Protein AF-A0AB34JFY0-F1 (afdb_monomer_lite)

Secondary structure (DSSP, 8-state):
-PPP---GGGGSGGGT---S-THHHHHHHHHHHHHHS---BTTB---EEEEEEET--HHHHHHHS---SEE-SSEEEEEE-SHHHHHHHHHHHGGGGSSSEETTEEEE--TT-SSB-EEEEEPS-EEEEEEE-TTS-EEEEEEEEEEEEETTS-EE--B-TTSPBPP--HHHHHHHHHHHHHHHHHHHHTT--B-HHHHHHTT-HHHHHHHHHHHHHHHHHHHSPPPTT-----TT-PPEEEEEEE-STTS-EEEEEETT--GGG-S--SSS-TTSPP-EEEEHHHHTTSHHHHHHHHTT-

Structure (mmCIF, N/CA/C/O backbone):
data_AF-A0AB34JFY0-F1
#
_entry.id   AF-A0AB34JFY0-F1
#
loop_
_atom_site.group_PDB
_atom_site.id
_atom_site.type_symbol
_atom_site.label_atom_id
_atom_site.label_alt_id
_atom_site.label_comp_id
_atom_site.label_asym_id
_atom_site.label_entity_id
_atom_site.label_seq_id
_atom_site.pdbx_PDB_ins_code
_atom_site.Cartn_x
_atom_site.Cartn_y
_atom_site.Cartn_z
_atom_site.occupancy
_atom_site.B_iso_or_equiv
_atom_site.auth_seq_id
_atom_site.auth_comp_id
_atom_site.auth_asym_id
_atom_site.auth_atom_id
_atom_site.pdbx_PDB_model_num
ATOM 1 N N . MET A 1 1 ? -8.340 -37.944 40.439 1.00 39.16 1 MET A N 1
ATOM 2 C CA . MET A 1 1 ? -8.088 -37.291 39.136 1.00 39.16 1 MET A CA 1
ATOM 3 C C . MET A 1 1 ? -8.363 -35.809 39.296 1.00 39.16 1 MET A C 1
ATOM 5 O O . MET A 1 1 ? -9.507 -35.442 39.531 1.00 39.16 1 MET A O 1
ATOM 9 N N . ALA A 1 2 ? -7.321 -34.979 39.280 1.00 33.56 2 ALA A N 1
ATOM 10 C CA . ALA A 1 2 ? -7.484 -33.529 39.332 1.00 33.56 2 ALA A CA 1
ATOM 11 C C . ALA A 1 2 ? -8.135 -33.038 38.023 1.00 33.56 2 ALA A C 1
ATOM 13 O O . ALA A 1 2 ? -7.778 -33.547 36.956 1.00 33.56 2 ALA A O 1
ATOM 14 N N . PRO A 1 3 ? -9.086 -32.091 38.069 1.00 42.34 3 PRO A N 1
ATOM 15 C CA . PRO A 1 3 ? -9.662 -31.530 36.857 1.00 42.34 3 PRO A CA 1
ATOM 16 C C . PRO A 1 3 ? -8.571 -30.787 36.080 1.00 42.34 3 PRO A C 1
ATOM 18 O O . PRO A 1 3 ? -7.829 -29.984 36.645 1.00 42.34 3 PRO A O 1
ATOM 21 N N . ALA A 1 4 ? -8.469 -31.077 34.782 1.00 40.91 4 ALA A N 1
ATOM 22 C CA . ALA A 1 4 ? -7.532 -30.425 33.879 1.00 40.91 4 ALA A CA 1
ATOM 23 C C . ALA A 1 4 ? -7.696 -28.900 33.966 1.00 40.91 4 ALA A C 1
ATOM 25 O O . ALA A 1 4 ? -8.765 -28.358 33.667 1.00 40.91 4 ALA A O 1
ATOM 26 N N . ALA A 1 5 ? -6.635 -28.215 34.392 1.00 39.94 5 ALA A N 1
ATOM 27 C CA . ALA A 1 5 ? -6.567 -26.765 34.408 1.00 39.94 5 ALA A CA 1
ATOM 28 C C . ALA A 1 5 ? -6.784 -26.245 32.979 1.00 39.94 5 ALA A C 1
ATOM 30 O O . ALA A 1 5 ? -5.911 -26.350 32.118 1.00 39.94 5 ALA A O 1
ATOM 31 N N . LYS A 1 6 ? -7.976 -25.702 32.705 1.00 44.69 6 LYS A N 1
ATOM 32 C CA . LYS A 1 6 ? -8.225 -24.932 31.482 1.00 44.69 6 LYS A CA 1
ATOM 33 C C . LYS A 1 6 ? -7.247 -23.748 31.473 1.00 44.69 6 LYS A C 1
ATOM 35 O O . LYS A 1 6 ? -7.109 -23.095 32.509 1.00 44.69 6 LYS A O 1
ATOM 40 N N . PRO A 1 7 ? -6.575 -23.449 30.349 1.00 43.59 7 PRO A N 1
ATOM 41 C CA . PRO A 1 7 ? -5.537 -22.430 30.320 1.00 43.59 7 PRO A CA 1
ATOM 42 C C . PRO A 1 7 ? -6.117 -21.071 30.729 1.00 43.59 7 PRO A C 1
ATOM 44 O O . PRO A 1 7 ? -7.035 -20.545 30.096 1.00 43.59 7 PRO A O 1
ATOM 47 N N . ILE A 1 8 ? -5.533 -20.507 31.788 1.00 45.88 8 ILE A N 1
ATOM 48 C CA . ILE A 1 8 ? -5.826 -19.197 32.399 1.00 45.88 8 ILE A CA 1
ATOM 49 C C . ILE A 1 8 ? -5.820 -18.053 31.361 1.00 45.88 8 ILE A C 1
ATOM 51 O O . ILE A 1 8 ? -6.467 -17.026 31.550 1.00 45.88 8 ILE A O 1
ATOM 55 N N . CYS A 1 9 ? -5.192 -18.264 30.202 1.00 44.69 9 CYS A N 1
ATOM 56 C CA . CYS A 1 9 ? -5.120 -17.309 29.098 1.00 44.69 9 CYS A CA 1
ATOM 57 C C . CYS A 1 9 ? -6.479 -16.872 28.519 1.00 44.69 9 CYS A C 1
ATOM 59 O O . CYS A 1 9 ? -6.552 -15.789 27.947 1.00 44.69 9 CYS A O 1
ATOM 61 N N . ARG A 1 10 ? -7.568 -17.644 28.670 1.00 42.00 10 ARG A N 1
ATOM 62 C CA . ARG A 1 10 ? -8.883 -17.255 28.108 1.00 42.00 10 ARG A CA 1
ATOM 63 C C . ARG A 1 10 ? -9.683 -16.246 28.946 1.00 42.00 10 ARG A C 1
ATOM 65 O O . ARG A 1 10 ? -10.676 -15.737 28.447 1.00 42.00 10 ARG A O 1
ATOM 72 N N . ARG A 1 11 ? -9.283 -15.945 30.190 1.00 38.84 11 ARG A N 1
ATOM 73 C CA . ARG A 1 11 ? -9.974 -14.965 31.067 1.00 38.84 11 ARG A CA 1
ATOM 74 C C . ARG A 1 11 ? -9.241 -13.626 31.223 1.00 38.84 11 ARG A C 1
ATOM 76 O O . ARG A 1 11 ? -9.723 -12.740 31.918 1.00 38.84 11 ARG A O 1
ATOM 83 N N . SER A 1 12 ? -8.086 -13.474 30.582 1.00 47.97 12 SER A N 1
ATOM 84 C CA . SER A 1 12 ? -7.270 -12.258 30.658 1.00 47.97 12 SER A CA 1
ATOM 85 C C . SER A 1 12 ? -7.918 -11.000 30.045 1.00 47.97 12 SER A C 1
ATOM 87 O O . SER A 1 12 ? -7.793 -9.938 30.655 1.00 47.97 12 SER A O 1
ATOM 89 N N . PRO A 1 13 ? -8.651 -11.073 28.908 1.00 49.28 13 PRO A N 1
ATOM 90 C CA . PRO A 1 13 ? -9.210 -9.873 28.273 1.00 49.28 13 PRO A CA 1
ATOM 91 C C . PRO A 1 13 ? -10.276 -9.177 29.129 1.00 49.28 13 PRO A C 1
ATOM 93 O O . PRO A 1 13 ? -10.276 -7.958 29.241 1.00 49.28 13 PRO A O 1
ATOM 96 N N . SER A 1 14 ? -11.115 -9.946 29.836 1.00 46.91 14 SER A N 1
ATOM 97 C CA . SER A 1 14 ? -12.159 -9.413 30.729 1.00 46.91 14 SER A CA 1
ATOM 98 C C . SER A 1 14 ? -11.623 -8.684 31.968 1.00 46.91 14 SER A C 1
ATOM 100 O O . SER A 1 14 ? -12.394 -8.051 32.680 1.00 46.91 14 SER A O 1
ATOM 102 N N . LEU A 1 15 ? -10.320 -8.790 32.245 1.00 53.88 15 LEU A N 1
ATOM 103 C CA . LEU A 1 15 ? -9.635 -8.098 33.340 1.00 53.88 15 LEU A CA 1
ATOM 104 C C . LEU A 1 15 ? -8.719 -6.967 32.833 1.00 53.88 15 LEU A C 1
ATOM 106 O O . LEU A 1 15 ? -7.969 -6.403 33.622 1.00 53.88 15 LEU A O 1
ATOM 110 N N . GLY A 1 16 ? -8.739 -6.654 31.530 1.00 51.78 16 GLY A N 1
ATOM 111 C CA . GLY A 1 16 ? -7.897 -5.612 30.929 1.00 51.78 16 GLY A CA 1
ATOM 112 C C . GLY A 1 16 ? -6.423 -5.996 30.746 1.00 51.78 16 GLY A C 1
ATOM 113 O O . GLY A 1 16 ? -5.623 -5.169 30.319 1.00 51.78 16 GLY A O 1
ATOM 114 N N . PHE A 1 17 ? -6.035 -7.244 31.029 1.00 53.19 17 PHE A N 1
ATOM 115 C CA . PHE A 1 17 ? -4.651 -7.687 30.863 1.00 53.19 17 PHE A CA 1
ATOM 116 C C . PHE A 1 17 ? -4.426 -8.244 29.457 1.00 53.19 17 PHE A C 1
ATOM 118 O O . PHE A 1 17 ? -5.010 -9.259 29.061 1.00 53.19 17 PHE A O 1
ATOM 125 N N . VAL A 1 18 ? -3.516 -7.619 28.711 1.00 56.25 18 VAL A N 1
ATOM 126 C CA . VAL A 1 18 ? -3.023 -8.134 27.431 1.00 56.25 18 VAL A CA 1
ATOM 127 C C . VAL A 1 18 ? -1.727 -8.907 27.692 1.00 56.25 18 VAL A C 1
ATOM 129 O O . VAL A 1 18 ? -0.661 -8.324 27.842 1.00 56.25 18 VAL A O 1
ATOM 132 N N . VAL A 1 19 ? -1.796 -10.243 27.727 1.00 64.31 19 VAL A N 1
ATOM 133 C CA . VAL A 1 19 ? -0.612 -11.122 27.929 1.00 64.31 19 VAL A CA 1
ATOM 134 C C . VAL A 1 19 ? 0.318 -11.130 26.702 1.00 64.31 19 VAL A C 1
ATOM 136 O O . VAL A 1 19 ? 1.424 -11.660 26.724 1.00 64.31 19 VAL A O 1
ATOM 139 N N . THR A 1 20 ? -0.131 -10.537 25.596 1.00 71.25 20 THR A N 1
ATOM 140 C CA . THR A 1 20 ? 0.620 -10.460 24.342 1.00 71.25 20 THR A CA 1
ATOM 141 C C . THR A 1 20 ? 1.323 -9.104 24.231 1.00 71.25 20 THR A C 1
ATOM 143 O O . THR A 1 20 ? 0.682 -8.088 24.485 1.00 71.25 20 THR A O 1
ATOM 146 N N . PRO A 1 21 ? 2.596 -9.033 23.797 1.00 78.69 21 PRO A N 1
ATOM 147 C CA . PRO A 1 21 ? 3.279 -7.753 23.627 1.00 78.69 21 PRO A CA 1
ATOM 148 C C . PRO A 1 21 ? 2.483 -6.803 22.727 1.00 78.69 21 PRO A C 1
ATOM 150 O O . PRO A 1 21 ? 2.154 -7.156 21.595 1.00 78.69 21 PRO A O 1
ATOM 153 N N . ILE A 1 22 ? 2.211 -5.590 23.207 1.00 80.12 22 ILE A N 1
ATOM 154 C CA . ILE A 1 22 ? 1.373 -4.590 22.521 1.00 80.12 22 ILE A CA 1
ATOM 155 C C . ILE A 1 22 ? 1.887 -4.281 21.109 1.00 80.12 22 ILE A C 1
ATOM 157 O O . ILE A 1 22 ? 1.102 -4.223 20.165 1.00 80.12 22 ILE A O 1
ATOM 161 N N . LYS A 1 23 ? 3.214 -4.231 20.928 1.00 84.69 23 LYS A N 1
ATOM 162 C CA . LYS A 1 23 ? 3.876 -4.035 19.624 1.00 84.69 23 LYS A CA 1
ATOM 163 C C . LYS A 1 23 ? 3.526 -5.106 18.579 1.00 84.69 23 LYS A C 1
ATOM 165 O O . LYS A 1 23 ? 3.633 -4.858 17.379 1.00 84.69 23 LYS A O 1
ATOM 170 N N . LYS A 1 24 ? 3.100 -6.303 19.004 1.00 90.44 24 LYS A N 1
ATOM 171 C CA . LYS A 1 24 ? 2.636 -7.360 18.091 1.00 90.44 24 LYS A CA 1
ATOM 172 C C . LYS A 1 24 ? 1.372 -6.924 17.347 1.00 90.44 24 LYS A C 1
ATOM 174 O O . LYS A 1 24 ? 1.215 -7.287 16.184 1.00 90.44 24 LYS A O 1
ATOM 179 N N . TRP A 1 25 ? 0.498 -6.150 17.993 1.00 92.00 25 TRP A N 1
ATOM 180 C CA . TRP A 1 25 ? -0.758 -5.692 17.402 1.00 92.00 25 TRP A CA 1
ATOM 181 C C . TRP A 1 25 ? -0.533 -4.606 16.357 1.00 92.00 25 TRP A C 1
ATOM 183 O O . TRP A 1 25 ? -1.050 -4.759 15.258 1.00 92.00 25 TRP A O 1
ATOM 193 N N . ALA A 1 26 ? 0.329 -3.616 16.616 1.00 92.75 26 ALA A N 1
ATOM 194 C CA . ALA A 1 26 ? 0.763 -2.666 15.584 1.00 92.75 26 ALA A CA 1
ATOM 195 C C . ALA A 1 26 ? 1.295 -3.382 14.333 1.00 92.75 26 ALA A C 1
ATOM 197 O O . ALA A 1 26 ? 0.832 -3.131 13.223 1.00 92.75 26 ALA A O 1
ATOM 198 N N . LYS A 1 27 ? 2.196 -4.359 14.509 1.00 95.06 27 LYS A N 1
ATOM 199 C CA . LYS A 1 27 ? 2.707 -5.173 13.395 1.00 95.06 27 LYS A CA 1
ATOM 200 C C . LYS A 1 27 ? 1.604 -5.961 12.680 1.00 95.06 27 LYS A C 1
ATOM 202 O O . LYS A 1 27 ? 1.639 -6.082 11.457 1.00 95.06 27 LYS A O 1
ATOM 207 N N . ALA A 1 28 ? 0.643 -6.517 13.417 1.00 94.94 28 ALA A N 1
ATOM 208 C CA . ALA A 1 28 ? -0.475 -7.257 12.836 1.00 94.94 28 ALA A CA 1
ATOM 209 C C . ALA A 1 28 ? -1.404 -6.343 12.022 1.00 94.94 28 ALA A C 1
ATOM 211 O O . ALA A 1 28 ? -1.770 -6.713 10.909 1.00 94.94 28 ALA A O 1
ATOM 212 N N . ILE A 1 29 ? -1.726 -5.154 12.539 1.00 95.50 29 ILE A N 1
ATOM 213 C CA . ILE A 1 29 ? -2.537 -4.134 11.858 1.00 95.50 29 ILE A CA 1
ATOM 214 C C . ILE A 1 29 ? -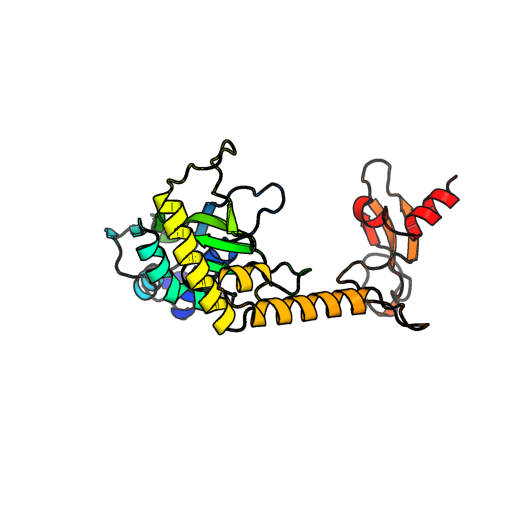1.815 -3.670 10.589 1.00 95.50 29 ILE A C 1
ATOM 216 O O . ILE A 1 29 ? -2.370 -3.770 9.495 1.00 95.50 29 ILE A O 1
ATOM 220 N N . ALA A 1 30 ? -0.546 -3.267 10.711 1.00 96.44 30 ALA A N 1
ATOM 221 C CA . ALA A 1 30 ? 0.284 -2.843 9.585 1.00 96.44 30 ALA A CA 1
ATOM 222 C C . ALA A 1 30 ? 0.356 -3.917 8.494 1.00 96.44 30 ALA A C 1
ATOM 224 O O . ALA A 1 30 ? 0.170 -3.635 7.311 1.00 96.44 30 ALA A O 1
ATOM 225 N N . ARG A 1 31 ? 0.579 -5.178 8.884 1.00 96.50 31 ARG A N 1
ATOM 226 C CA . ARG A 1 31 ? 0.626 -6.302 7.945 1.00 96.50 31 ARG A CA 1
ATOM 227 C C . ARG A 1 31 ? -0.727 -6.569 7.293 1.00 96.50 31 ARG A C 1
ATOM 229 O O . ARG A 1 31 ? -0.743 -6.901 6.110 1.00 96.50 31 ARG A O 1
ATOM 236 N N . ALA A 1 32 ? -1.836 -6.438 8.016 1.00 95.06 32 ALA A N 1
ATOM 237 C CA . ALA A 1 32 ? -3.173 -6.635 7.462 1.00 95.06 32 ALA A CA 1
ATOM 238 C C . ALA A 1 32 ? -3.505 -5.576 6.396 1.00 95.06 32 ALA A C 1
ATOM 240 O O . ALA A 1 32 ? -3.951 -5.933 5.301 1.00 95.06 32 ALA A O 1
ATOM 241 N N . ILE A 1 33 ? -3.209 -4.302 6.679 1.00 96.19 33 ILE A N 1
ATOM 242 C CA . ILE A 1 33 ? -3.354 -3.195 5.721 1.00 96.19 33 ILE A CA 1
ATOM 243 C C . ILE A 1 33 ? -2.454 -3.440 4.509 1.00 96.19 33 ILE A C 1
ATOM 245 O O . ILE A 1 33 ? -2.950 -3.552 3.388 1.00 96.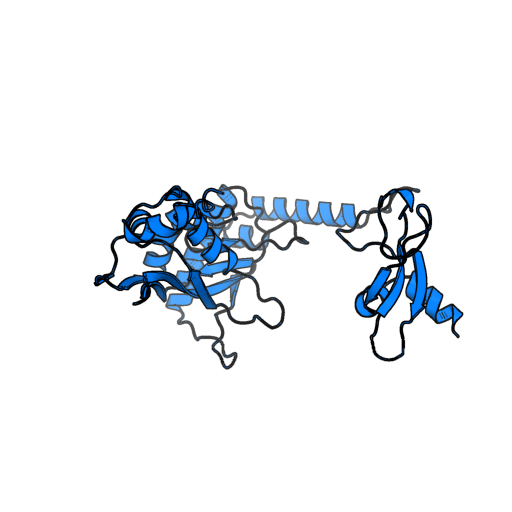19 33 ILE A O 1
ATOM 249 N N . ALA A 1 34 ? -1.149 -3.624 4.734 1.00 95.44 34 ALA A N 1
ATOM 250 C CA . ALA A 1 34 ? -0.179 -3.818 3.662 1.00 95.44 34 ALA A CA 1
ATOM 251 C C . ALA A 1 34 ? -0.552 -5.010 2.771 1.00 95.44 34 ALA A C 1
ATOM 253 O O . ALA A 1 34 ? -0.548 -4.881 1.553 1.00 95.44 34 ALA A O 1
ATOM 254 N N . THR A 1 35 ? -0.951 -6.150 3.344 1.00 92.25 35 THR A N 1
ATOM 255 C CA . THR A 1 35 ? -1.347 -7.348 2.577 1.00 92.25 35 THR A CA 1
ATOM 256 C C . THR A 1 35 ? -2.565 -7.092 1.683 1.00 92.25 35 THR A C 1
ATOM 258 O O . THR A 1 35 ? -2.662 -7.679 0.604 1.00 92.25 35 THR A O 1
ATOM 261 N N . SER A 1 36 ? -3.465 -6.202 2.104 1.00 91.62 36 SER A N 1
ATOM 262 C CA . SER A 1 36 ? -4.687 -5.861 1.367 1.00 91.62 36 SER A CA 1
ATOM 263 C C . SER A 1 36 ? -4.441 -4.897 0.200 1.00 91.62 36 SER A C 1
ATOM 265 O O . SER A 1 36 ? -5.231 -4.882 -0.743 1.00 91.62 36 SER A O 1
ATOM 267 N N . LEU A 1 37 ? -3.321 -4.164 0.212 1.00 91.31 37 LEU A N 1
ATOM 268 C CA . LEU A 1 37 ? -2.810 -3.405 -0.933 1.00 91.31 37 LEU A CA 1
ATOM 269 C C . LEU A 1 37 ? -2.191 -4.369 -1.953 1.00 91.31 37 LEU A C 1
ATOM 271 O O . LEU A 1 37 ? -1.026 -4.754 -1.843 1.00 91.31 37 LEU A O 1
ATOM 275 N N . ARG A 1 38 ? -2.987 -4.819 -2.924 1.00 84.69 38 ARG A N 1
ATOM 276 C CA . ARG A 1 38 ? -2.618 -5.877 -3.878 1.00 84.69 38 ARG A CA 1
ATOM 277 C C . ARG A 1 38 ? -2.901 -5.471 -5.321 1.00 84.69 38 ARG A C 1
ATOM 279 O O . ARG A 1 38 ? -3.680 -4.564 -5.588 1.00 84.69 38 ARG A O 1
ATOM 286 N N . THR A 1 39 ? -2.263 -6.157 -6.264 1.00 74.19 39 THR A N 1
ATOM 287 C CA . THR A 1 39 ? -2.512 -5.974 -7.696 1.00 74.19 39 THR A CA 1
ATOM 288 C C . THR A 1 39 ? -3.874 -6.530 -8.089 1.00 74.19 39 THR A C 1
ATOM 290 O O . THR A 1 39 ? -4.453 -7.368 -7.397 1.00 74.19 39 THR A O 1
ATOM 293 N N . ARG A 1 40 ? -4.360 -6.100 -9.258 1.00 62.69 40 ARG A N 1
ATOM 294 C CA . ARG A 1 40 ? -5.485 -6.737 -9.948 1.00 62.69 40 ARG A CA 1
ATOM 295 C C . ARG A 1 40 ? -5.057 -8.147 -10.384 1.00 62.69 40 ARG A C 1
ATOM 297 O O . ARG A 1 40 ? -4.282 -8.281 -11.327 1.00 62.69 40 ARG A O 1
ATOM 304 N N . GLU A 1 41 ? -5.537 -9.187 -9.705 1.00 51.53 41 GLU A N 1
ATOM 305 C CA . GLU A 1 41 ? -5.372 -10.587 -10.122 1.00 51.53 41 GLU A CA 1
ATOM 306 C C . GLU A 1 41 ? -6.723 -11.319 -10.085 1.00 51.53 41 GLU A C 1
ATOM 308 O O . GLU A 1 41 ? -7.379 -11.405 -9.046 1.00 51.53 41 GLU A O 1
ATOM 313 N N . GLY A 1 42 ? -7.142 -11.860 -11.235 1.00 51.38 42 GLY A N 1
ATOM 314 C CA . GLY A 1 42 ? -8.351 -12.680 -11.360 1.00 51.38 42 GLY A CA 1
ATOM 315 C C . GLY A 1 42 ? -9.665 -11.932 -11.087 1.00 51.38 42 GLY A C 1
ATOM 316 O O . GLY A 1 42 ? -9.872 -10.816 -11.555 1.00 51.38 42 GLY A O 1
ATOM 317 N N . GLU A 1 43 ? -10.573 -12.579 -10.349 1.00 37.75 43 GLU A N 1
ATOM 318 C CA . GLU A 1 43 ? -11.919 -12.075 -10.016 1.00 37.75 43 GLU A CA 1
ATOM 319 C C . GLU A 1 43 ? -11.917 -10.960 -8.948 1.00 37.75 43 GLU A C 1
ATOM 321 O O . GLU A 1 43 ? -12.926 -10.280 -8.754 1.00 37.75 43 GLU A O 1
ATOM 326 N N . PHE A 1 44 ? -10.780 -10.713 -8.284 1.00 45.97 44 PHE A N 1
ATOM 327 C CA . PHE A 1 44 ? -10.626 -9.674 -7.261 1.00 45.97 44 PHE A CA 1
ATOM 328 C C . PHE A 1 44 ? -10.211 -8.344 -7.897 1.00 45.97 44 PHE A C 1
ATOM 330 O O . PHE A 1 44 ? -9.058 -7.920 -7.844 1.00 45.97 44 PHE A O 1
ATOM 337 N N . ILE A 1 45 ? -11.184 -7.693 -8.530 1.00 55.09 45 ILE A N 1
ATOM 338 C CA . ILE A 1 45 ? -11.002 -6.428 -9.260 1.00 55.09 45 ILE A CA 1
ATOM 339 C C . ILE A 1 45 ? -11.100 -5.203 -8.325 1.00 55.09 45 ILE A C 1
ATOM 341 O O . ILE A 1 45 ? -10.704 -4.100 -8.697 1.00 55.09 45 ILE A O 1
ATOM 345 N N . TYR A 1 46 ? -11.623 -5.383 -7.111 1.00 66.25 46 TYR A N 1
ATOM 346 C CA . TYR A 1 46 ? -11.936 -4.279 -6.210 1.00 66.25 46 TYR A CA 1
ATOM 347 C C . TYR A 1 46 ? -10.683 -3.780 -5.484 1.00 66.25 46 TYR A C 1
ATOM 349 O O . TYR A 1 46 ? -10.087 -4.497 -4.678 1.00 66.25 46 TYR A O 1
ATOM 357 N N . GLN A 1 47 ? -10.306 -2.528 -5.751 1.00 81.69 47 GLN A N 1
ATOM 358 C CA . GLN A 1 47 ? -9.254 -1.811 -5.022 1.00 81.69 47 GLN A CA 1
ATOM 359 C C . GLN A 1 47 ? -9.837 -1.172 -3.752 1.00 81.69 47 GLN A C 1
ATOM 361 O O . GLN A 1 47 ? -9.696 0.016 -3.472 1.00 81.69 47 GLN A O 1
ATOM 366 N N . SER A 1 48 ? -10.560 -2.007 -3.013 1.00 87.94 48 SER A N 1
ATOM 367 C CA . SER A 1 48 ? -11.145 -1.729 -1.714 1.00 87.94 48 SER A CA 1
ATOM 368 C C . SER A 1 48 ? -10.753 -2.848 -0.761 1.00 87.94 48 SER A C 1
ATOM 370 O O . SER A 1 48 ? -10.539 -3.999 -1.163 1.00 87.94 48 SER A O 1
ATOM 372 N N . ALA A 1 49 ? -10.632 -2.509 0.512 1.00 88.44 49 ALA A N 1
ATOM 373 C CA . ALA A 1 49 ? -10.359 -3.465 1.565 1.00 88.44 49 ALA A CA 1
ATOM 374 C C . ALA A 1 49 ? -11.361 -3.262 2.696 1.00 88.44 49 ALA A C 1
ATOM 376 O O . ALA A 1 49 ? -11.574 -2.140 3.141 1.00 88.44 49 ALA A O 1
ATOM 377 N N . ALA A 1 50 ? -11.948 -4.367 3.149 1.00 90.62 50 ALA A N 1
ATOM 378 C CA . ALA A 1 50 ? -12.750 -4.449 4.360 1.00 90.62 50 ALA A CA 1
ATOM 379 C C . ALA A 1 50 ? -12.151 -5.566 5.216 1.00 90.62 50 ALA A C 1
ATOM 381 O O . ALA A 1 50 ? -12.387 -6.757 4.992 1.00 90.62 50 ALA A O 1
ATOM 382 N N . ILE A 1 51 ? -11.275 -5.182 6.135 1.00 94.00 51 ILE A N 1
ATOM 383 C CA . ILE A 1 51 ? -10.496 -6.098 6.962 1.00 94.00 51 ILE A CA 1
ATOM 384 C C . ILE A 1 51 ? -11.220 -6.264 8.288 1.00 94.00 51 ILE A C 1
ATOM 386 O O . ILE A 1 51 ? -11.573 -5.283 8.938 1.00 94.00 51 ILE A O 1
ATOM 390 N N . ARG A 1 52 ? -11.381 -7.513 8.725 1.00 95.12 52 ARG A N 1
ATOM 391 C CA . ARG A 1 52 ? -11.902 -7.847 10.048 1.00 95.12 52 ARG A CA 1
ATOM 392 C C . ARG A 1 52 ? -10.833 -8.578 10.850 1.00 95.12 52 ARG A C 1
ATOM 394 O O . ARG A 1 52 ? -10.423 -9.675 10.478 1.00 95.12 52 ARG A O 1
ATOM 401 N N . MET A 1 53 ? -10.399 -7.976 11.948 1.00 94.81 53 MET A N 1
ATOM 402 C CA . MET A 1 53 ? -9.414 -8.531 12.871 1.00 94.81 53 MET A CA 1
ATOM 403 C C . MET A 1 53 ? -10.113 -8.892 14.190 1.00 94.81 53 MET A C 1
ATOM 405 O O . MET A 1 53 ? -10.358 -8.006 15.015 1.00 94.81 53 MET A O 1
ATOM 409 N N . PRO A 1 54 ? -10.489 -10.168 14.390 1.00 92.06 54 PRO A N 1
ATOM 410 C CA . PRO A 1 54 ? -11.103 -10.605 15.636 1.00 92.06 54 PRO A CA 1
ATOM 411 C C . PRO A 1 54 ? -10.079 -10.614 16.776 1.00 92.06 54 PRO A C 1
ATOM 413 O O . PRO A 1 54 ? -8.880 -10.769 16.546 1.00 92.06 54 PRO A O 1
ATOM 416 N N . GLU A 1 55 ? -10.575 -10.485 18.005 1.00 89.25 55 GLU A N 1
ATOM 417 C CA . GLU A 1 55 ? -9.805 -10.622 19.248 1.00 89.25 55 GLU A CA 1
ATOM 418 C C . GLU A 1 55 ? -8.673 -9.596 19.416 1.00 89.25 55 GLU A C 1
ATOM 420 O O . GLU A 1 55 ? -7.731 -9.836 20.169 1.00 89.25 55 GLU A O 1
ATOM 425 N N . VAL A 1 56 ? -8.754 -8.445 18.740 1.00 90.31 56 VAL A N 1
ATOM 426 C CA . VAL A 1 56 ? -7.841 -7.320 18.982 1.00 90.31 56 VAL A CA 1
ATOM 427 C C . VAL A 1 56 ? -8.284 -6.610 20.265 1.00 90.31 56 VAL A C 1
ATOM 429 O O . VAL A 1 56 ? -9.376 -6.044 20.260 1.00 90.31 56 VAL A O 1
ATOM 432 N N . PRO A 1 57 ? -7.479 -6.607 21.345 1.00 89.94 57 PRO A N 1
ATOM 433 C CA . PRO A 1 57 ? -7.875 -5.987 22.604 1.00 89.94 57 PRO A CA 1
ATOM 434 C C . PRO A 1 57 ? -7.959 -4.465 22.481 1.00 89.94 57 PRO A C 1
ATOM 436 O O . PRO A 1 57 ? -7.051 -3.846 21.921 1.00 89.94 57 PRO A O 1
ATOM 439 N N . ARG A 1 58 ? -8.979 -3.851 23.081 1.00 90.12 58 ARG A N 1
ATOM 440 C CA . ARG A 1 58 ? -9.216 -2.400 23.099 1.00 90.12 58 ARG A CA 1
ATOM 441 C C . ARG A 1 58 ? -7.980 -1.623 23.533 1.00 90.12 58 ARG A C 1
ATOM 443 O O . ARG A 1 58 ? -7.590 -0.663 22.878 1.00 90.12 58 ARG A O 1
ATOM 450 N N . GLU A 1 59 ? -7.333 -2.084 24.600 1.00 88.50 59 GLU A N 1
ATOM 451 C CA . GLU A 1 59 ? -6.123 -1.465 25.145 1.00 88.50 59 GLU A CA 1
ATOM 452 C C . GLU A 1 59 ? -4.962 -1.493 24.142 1.00 88.50 59 GLU A C 1
ATOM 454 O O . GLU A 1 59 ? -4.221 -0.526 23.999 1.00 88.50 59 GLU A O 1
ATOM 459 N N . ALA A 1 60 ? -4.833 -2.577 23.371 1.00 89.75 60 ALA A N 1
ATOM 460 C CA . ALA A 1 60 ? -3.826 -2.644 22.323 1.00 89.75 60 ALA A CA 1
ATOM 461 C C . ALA A 1 60 ? -4.125 -1.650 21.195 1.00 89.75 60 ALA A C 1
ATOM 463 O O . ALA A 1 60 ? -3.193 -1.092 20.625 1.00 89.75 60 ALA A O 1
ATOM 464 N N . VAL A 1 61 ? -5.397 -1.410 20.872 1.00 91.75 61 VAL A N 1
ATOM 465 C CA . VAL A 1 61 ? -5.766 -0.405 19.869 1.00 91.75 61 VAL A CA 1
ATOM 466 C C . VAL A 1 61 ? -5.441 1.001 20.373 1.00 91.75 61 VAL A C 1
ATOM 468 O O . VAL A 1 61 ? -4.753 1.736 19.675 1.00 91.75 61 VAL A O 1
ATOM 471 N N . LEU A 1 62 ? -5.839 1.341 21.601 1.00 91.81 62 LEU A N 1
ATOM 472 C CA . LEU A 1 62 ? -5.591 2.658 22.207 1.00 91.81 62 LEU A CA 1
ATOM 473 C C . LEU A 1 62 ? -4.103 3.007 22.340 1.00 91.81 62 LEU A C 1
ATOM 475 O O . LEU A 1 62 ? -3.751 4.179 22.296 1.00 91.81 62 LEU A O 1
ATOM 479 N N . GLN A 1 63 ? -3.233 2.009 22.499 1.00 89.62 63 GLN A N 1
ATOM 480 C CA . GLN A 1 63 ? -1.790 2.235 22.614 1.00 89.62 63 GLN A CA 1
ATOM 481 C C . GLN A 1 63 ? -1.041 2.263 21.276 1.00 89.62 63 GLN A C 1
ATOM 483 O O . GLN A 1 63 ? 0.082 2.758 21.229 1.00 89.62 63 GLN A O 1
ATOM 488 N N . ASN A 1 64 ? -1.604 1.688 20.209 1.00 89.38 64 ASN A N 1
ATOM 489 C CA . ASN A 1 64 ? -0.946 1.632 18.896 1.00 89.38 64 ASN A CA 1
ATOM 490 C C . ASN A 1 64 ? -1.548 2.607 17.874 1.00 89.38 64 ASN A C 1
ATOM 492 O O . ASN A 1 64 ? -0.924 2.844 16.843 1.00 89.38 64 ASN A O 1
ATOM 496 N N . LEU A 1 65 ? -2.755 3.118 18.117 1.00 91.81 65 LEU A N 1
ATOM 497 C CA . LEU A 1 65 ? -3.435 4.087 17.262 1.00 91.81 65 LEU A CA 1
ATOM 498 C C . LEU A 1 65 ? -3.491 5.459 17.951 1.00 91.81 65 LEU A C 1
ATOM 500 O O . LEU A 1 65 ? -3.425 5.525 19.180 1.00 91.81 65 LEU A O 1
ATOM 504 N N . PRO A 1 66 ? -3.639 6.557 17.186 1.00 92.94 66 PRO A N 1
ATOM 505 C CA . PRO A 1 66 ? -3.886 7.875 17.765 1.00 92.94 66 PRO A CA 1
ATOM 506 C C . PRO A 1 66 ? -5.202 7.909 18.556 1.00 92.94 66 PRO A C 1
ATOM 508 O O . PRO A 1 66 ? -5.983 6.955 18.556 1.00 92.94 66 PRO A O 1
ATOM 511 N N . ALA A 1 67 ? -5.479 9.029 19.224 1.00 93.69 67 ALA A N 1
ATOM 512 C CA . ALA A 1 67 ? -6.740 9.203 19.936 1.00 93.69 67 ALA A CA 1
ATOM 513 C C . ALA A 1 67 ? -7.949 9.033 18.982 1.00 93.69 67 ALA A C 1
ATOM 515 O O . ALA A 1 67 ? -7.927 9.573 17.872 1.00 93.69 67 ALA A O 1
ATOM 516 N N . PRO A 1 68 ? -8.990 8.278 19.380 1.00 95.50 68 PRO A N 1
ATOM 517 C CA . PRO A 1 68 ? -10.172 8.064 18.550 1.00 95.50 68 PRO A CA 1
ATOM 518 C C . PRO A 1 68 ? -11.003 9.343 18.399 1.00 95.50 68 PRO A C 1
ATOM 520 O O . PRO A 1 68 ? -11.106 10.135 19.337 1.00 95.50 68 PRO A O 1
ATOM 523 N N . LYS A 1 69 ? -11.655 9.504 17.239 1.00 93.50 69 LYS A N 1
ATOM 524 C CA . LYS A 1 69 ? -12.631 10.581 16.986 1.00 93.50 69 LYS A CA 1
ATOM 525 C C . LYS A 1 69 ? -13.897 10.390 17.831 1.00 93.50 69 LYS A C 1
ATOM 527 O O . LYS A 1 69 ? -14.443 11.363 18.343 1.00 93.50 69 LYS A O 1
ATOM 532 N N . SER A 1 70 ? -14.344 9.143 18.005 1.00 94.00 70 SER A N 1
ATOM 533 C CA . SER A 1 70 ? -15.460 8.781 18.888 1.00 94.00 70 SER A CA 1
ATOM 534 C C . SER A 1 70 ? -15.057 7.665 19.843 1.00 94.00 70 SER A C 1
ATOM 536 O O . SER A 1 70 ? -14.425 6.686 19.443 1.00 94.00 70 SER A O 1
ATOM 538 N N . SER A 1 71 ? -15.433 7.804 21.114 1.00 94.81 71 SER A N 1
ATOM 539 C CA . SER A 1 71 ? -15.126 6.832 22.160 1.00 94.81 71 SER A CA 1
ATOM 540 C C . SER A 1 71 ? -16.342 6.594 23.041 1.00 94.81 71 SER A C 1
ATOM 542 O O . SER A 1 71 ? -16.787 7.467 23.784 1.00 94.81 71 SER A O 1
ATOM 544 N N . THR A 1 72 ? -16.861 5.376 22.977 1.00 91.69 72 THR A N 1
ATOM 545 C CA . THR A 1 72 ? -17.879 4.848 23.883 1.00 91.69 72 THR A CA 1
ATOM 546 C C . THR A 1 72 ? -17.336 3.591 24.573 1.00 91.69 7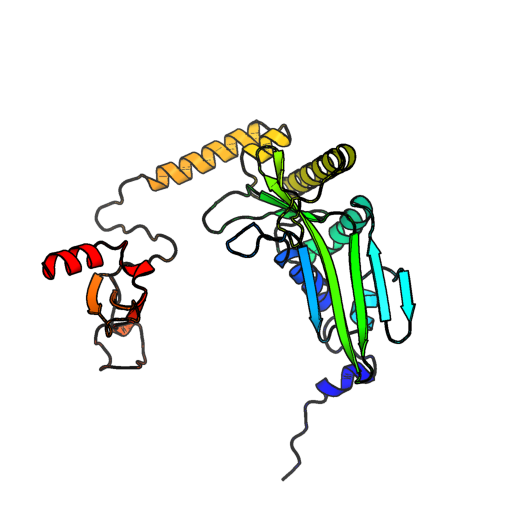2 THR A C 1
ATOM 548 O O . THR A 1 72 ? -16.331 3.022 24.129 1.00 91.69 72 THR A O 1
ATOM 551 N N . PRO A 1 73 ? -17.961 3.104 25.660 1.00 86.62 73 PRO A N 1
ATOM 552 C CA . PRO A 1 73 ? -17.525 1.870 26.319 1.00 86.62 73 PRO A CA 1
ATOM 553 C C . PRO A 1 73 ? -17.526 0.641 25.397 1.00 86.62 73 PRO A C 1
ATOM 555 O O . PRO A 1 73 ? -16.698 -0.250 25.563 1.00 86.62 73 PRO A O 1
ATOM 558 N N . SER A 1 74 ? -18.416 0.608 24.403 1.00 90.12 74 SER A N 1
ATOM 559 C CA . SER A 1 74 ? -18.575 -0.509 23.465 1.00 90.12 74 SER A CA 1
ATOM 560 C C . SER A 1 74 ? -17.918 -0.286 22.105 1.00 90.12 74 SER A C 1
ATOM 562 O O . SER A 1 74 ? -17.752 -1.247 21.364 1.00 90.12 74 SER A O 1
ATOM 564 N N . GLU A 1 75 ? -17.551 0.945 21.752 1.00 94.81 75 GLU A N 1
ATOM 565 C CA . GLU A 1 75 ? -17.069 1.270 20.407 1.00 94.81 75 GLU A CA 1
ATOM 566 C C . GLU A 1 75 ? -16.031 2.395 20.421 1.00 94.81 75 GLU A C 1
ATOM 568 O O . GLU A 1 75 ? -16.196 3.392 21.124 1.00 94.81 75 GLU A O 1
ATOM 573 N N . LEU A 1 76 ? -14.980 2.241 19.619 1.00 97.25 76 LEU A N 1
ATOM 574 C CA . LEU A 1 76 ? -14.015 3.286 19.283 1.00 97.25 76 LEU A CA 1
ATOM 575 C C . LEU A 1 76 ? -13.986 3.467 17.765 1.00 97.25 76 LEU A C 1
ATOM 577 O O . LEU A 1 76 ? -13.965 2.464 17.047 1.00 97.25 76 LEU A O 1
ATOM 581 N N . SER A 1 77 ? -13.923 4.705 17.275 1.00 97.06 77 SER A N 1
ATOM 582 C CA . SER A 1 77 ? -13.797 4.973 15.838 1.00 97.06 77 SER A CA 1
ATOM 583 C C . 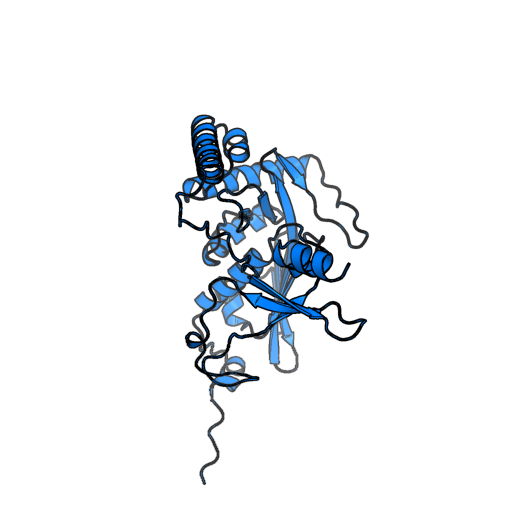SER A 1 77 ? -12.717 5.996 15.496 1.00 97.06 77 SER A C 1
ATOM 585 O O . SER A 1 77 ? -12.466 6.957 16.230 1.00 97.06 77 SER A O 1
ATOM 587 N N . TRP A 1 78 ? -12.098 5.781 14.338 1.00 97.38 78 TRP A N 1
ATOM 588 C CA . TRP A 1 78 ? -11.133 6.666 13.700 1.00 97.38 78 TRP A CA 1
ATOM 589 C C . TRP A 1 78 ? -11.502 6.819 12.232 1.00 97.38 78 TRP A C 1
ATOM 591 O O . TRP A 1 78 ? -11.865 5.841 11.576 1.00 97.38 78 TRP A O 1
ATOM 601 N N . GLU A 1 79 ? -11.378 8.035 11.722 1.00 96.69 79 GLU A N 1
ATOM 602 C CA . GLU A 1 79 ? -11.664 8.356 10.327 1.00 96.69 79 GLU A CA 1
ATOM 603 C C . GLU A 1 79 ? -10.604 9.349 9.861 1.00 96.69 79 GLU A C 1
ATOM 605 O O . GLU A 1 79 ? -10.420 10.389 10.498 1.00 96.69 79 GLU A O 1
ATOM 610 N N . TRP A 1 80 ? -9.909 9.027 8.776 1.00 96.69 80 TRP A N 1
ATOM 611 C CA . TRP A 1 80 ? -8.951 9.910 8.114 1.00 96.69 80 TRP A CA 1
ATOM 612 C C . TRP A 1 80 ? -9.504 10.221 6.731 1.00 96.69 80 TRP A C 1
ATOM 614 O O . TRP A 1 80 ? -9.625 9.330 5.886 1.00 96.69 80 TRP A O 1
ATOM 624 N N . GLU A 1 81 ? -9.900 11.469 6.522 1.00 93.75 81 GLU A N 1
ATOM 625 C CA . GLU A 1 81 ? -10.677 11.870 5.346 1.00 93.75 81 GLU A CA 1
ATOM 626 C C . GLU A 1 81 ? -9.756 12.231 4.185 1.00 93.75 81 GLU A C 1
ATOM 628 O O . GLU A 1 81 ? -10.015 11.845 3.046 1.00 93.75 81 GLU A O 1
ATOM 633 N N . SER A 1 82 ? -8.645 12.912 4.475 1.00 93.50 82 SER A N 1
ATOM 634 C CA . SER A 1 82 ? -7.704 13.361 3.449 1.00 93.50 82 SER A CA 1
ATOM 635 C C . SER A 1 82 ? -6.569 12.366 3.206 1.00 93.50 82 SER A C 1
ATOM 637 O O . SER A 1 82 ? -6.165 11.604 4.087 1.00 93.50 82 SER A O 1
ATOM 639 N N . LEU A 1 83 ? -5.999 12.409 2.000 1.00 93.62 83 LEU A N 1
ATOM 640 C CA . LEU A 1 83 ? -4.817 11.620 1.656 1.00 93.62 83 LEU A CA 1
ATOM 641 C C . LEU A 1 83 ? -3.607 11.992 2.528 1.00 93.62 83 LEU A C 1
ATOM 643 O O . LEU A 1 83 ? -2.850 11.114 2.938 1.00 93.62 83 LEU A O 1
ATOM 647 N N . CYS A 1 84 ? -3.445 13.279 2.844 1.00 93.00 84 CYS A N 1
ATOM 648 C CA . CYS A 1 84 ? -2.383 13.772 3.721 1.00 93.00 84 CYS A CA 1
ATOM 649 C C . CYS A 1 84 ? -2.459 13.145 5.124 1.00 93.00 84 CYS A C 1
ATOM 651 O O . CYS A 1 84 ? -1.467 12.614 5.623 1.00 93.00 84 CYS A O 1
ATOM 653 N N . GLU A 1 85 ? -3.650 13.133 5.727 1.00 94.25 85 GLU A N 1
ATOM 654 C CA . GLU A 1 85 ? -3.903 12.507 7.029 1.00 94.25 85 GLU A CA 1
ATOM 655 C C . GLU A 1 85 ? -3.593 11.007 7.022 1.00 94.25 85 GLU A C 1
ATOM 657 O O . GLU A 1 85 ? -2.915 10.502 7.923 1.00 94.25 85 GLU A O 1
ATOM 662 N N . VAL A 1 86 ? -4.056 10.303 5.984 1.00 95.62 86 VAL A N 1
ATOM 663 C CA . VAL A 1 86 ? -3.791 8.873 5.791 1.00 95.62 86 VAL A CA 1
ATOM 664 C C . VAL A 1 86 ? -2.291 8.616 5.654 1.00 95.62 86 VAL A C 1
ATOM 666 O O . VAL A 1 86 ? -1.758 7.737 6.330 1.00 95.62 86 VAL A O 1
ATOM 669 N N . SER A 1 87 ? -1.594 9.391 4.823 1.00 94.69 87 SER A N 1
ATOM 670 C CA . SER A 1 87 ? -0.151 9.251 4.605 1.00 94.69 87 SER A CA 1
ATOM 671 C C . SER A 1 87 ? 0.649 9.508 5.878 1.00 94.69 87 SER A C 1
ATOM 673 O O . SER A 1 87 ? 1.513 8.704 6.230 1.00 94.69 87 SER A O 1
ATOM 675 N N . HIS A 1 88 ? 0.313 10.561 6.626 1.00 94.19 88 HIS A N 1
ATOM 676 C CA . HIS A 1 88 ? 0.974 10.875 7.888 1.00 94.19 88 HIS A CA 1
ATOM 677 C C . HIS A 1 88 ? 0.837 9.727 8.893 1.00 94.19 88 HIS A C 1
ATOM 679 O O . HIS A 1 88 ? 1.845 9.221 9.387 1.00 94.19 88 HIS A O 1
ATOM 685 N N . PHE A 1 89 ? -0.386 9.245 9.123 1.00 94.69 89 PHE A N 1
ATOM 686 C CA . PHE A 1 89 ? -0.640 8.124 10.027 1.00 94.69 89 PHE A CA 1
ATOM 687 C C . PHE A 1 89 ? 0.074 6.832 9.587 1.00 94.69 89 PHE A C 1
ATOM 689 O O . PHE A 1 89 ? 0.699 6.139 10.395 1.00 94.69 89 PHE A O 1
ATOM 696 N N . LEU A 1 90 ? 0.008 6.493 8.299 1.00 95.62 90 LEU A N 1
ATOM 697 C CA . LEU A 1 90 ? 0.573 5.246 7.783 1.00 95.62 90 LEU A CA 1
ATOM 698 C C . LEU A 1 90 ? 2.097 5.266 7.663 1.00 95.62 90 LEU A C 1
ATOM 700 O O . LEU A 1 90 ? 2.706 4.193 7.707 1.00 95.62 90 LEU A O 1
ATOM 704 N N . SER A 1 91 ? 2.714 6.447 7.579 1.00 94.06 91 SER A N 1
ATOM 705 C CA . SER A 1 91 ? 4.170 6.593 7.496 1.00 94.06 91 SER A CA 1
ATOM 706 C C . SER A 1 91 ? 4.902 5.953 8.680 1.00 94.06 91 SER A C 1
ATOM 708 O O . SER A 1 91 ? 5.983 5.388 8.499 1.00 94.06 91 SER A O 1
ATOM 710 N N . GLU A 1 92 ? 4.286 5.962 9.864 1.00 92.25 92 GLU A N 1
ATOM 711 C CA . GLU A 1 92 ? 4.812 5.325 11.073 1.00 92.25 92 GLU A CA 1
ATOM 712 C C . GLU A 1 92 ? 4.387 3.854 11.184 1.00 92.25 92 GLU A C 1
ATOM 714 O O . GLU A 1 92 ? 5.163 2.997 11.619 1.00 92.25 92 GLU A O 1
ATOM 719 N N . LEU A 1 93 ? 3.159 3.537 10.761 1.00 94.81 93 LEU A N 1
ATOM 720 C CA . LEU A 1 93 ? 2.563 2.217 10.954 1.00 94.81 93 LEU A CA 1
ATOM 721 C C . LEU A 1 93 ? 3.017 1.185 9.911 1.00 94.81 93 LEU A C 1
ATOM 723 O O . LEU A 1 93 ? 3.413 0.074 10.273 1.00 94.81 93 LEU A O 1
ATOM 727 N N . LEU A 1 94 ? 2.957 1.506 8.615 1.00 95.31 94 LEU A N 1
ATOM 728 C CA . LEU A 1 94 ? 3.225 0.549 7.534 1.00 95.31 94 LEU A CA 1
ATOM 729 C C . LEU A 1 94 ? 4.640 -0.043 7.528 1.00 95.31 94 LEU A C 1
ATOM 731 O O . LEU A 1 94 ? 4.742 -1.243 7.241 1.00 95.31 94 LEU A O 1
ATOM 735 N N . PRO A 1 95 ? 5.716 0.683 7.901 1.00 94.06 95 PRO A N 1
ATOM 736 C CA . PRO A 1 95 ? 7.049 0.088 8.010 1.00 94.06 95 PRO A CA 1
ATOM 737 C C . PRO A 1 95 ? 7.106 -1.131 8.943 1.00 94.06 95 PRO A C 1
ATOM 739 O O . PRO A 1 95 ? 7.915 -2.038 8.740 1.00 94.06 95 PRO A O 1
ATOM 742 N N . LEU A 1 96 ? 6.203 -1.223 9.926 1.00 94.56 96 LEU A N 1
ATOM 743 C CA . LEU A 1 96 ? 6.123 -2.365 10.841 1.00 94.56 96 LEU A CA 1
ATOM 744 C C . LEU A 1 96 ? 5.636 -3.654 10.156 1.00 94.56 96 LEU A C 1
ATOM 746 O O . LEU A 1 96 ? 5.834 -4.746 10.698 1.00 94.56 96 LEU A O 1
ATOM 750 N N . SER A 1 97 ? 5.025 -3.556 8.970 1.00 94.81 97 SER A N 1
ATOM 751 C CA . SER A 1 97 ? 4.505 -4.698 8.204 1.00 94.81 97 SER A CA 1
ATOM 752 C C . SER A 1 97 ? 5.597 -5.690 7.779 1.00 94.81 97 SER A C 1
ATOM 754 O O . SER A 1 97 ? 5.313 -6.880 7.612 1.00 94.81 97 SER A O 1
ATOM 756 N N . GLY A 1 98 ? 6.843 -5.218 7.636 1.00 92.69 98 GLY A N 1
ATOM 757 C CA . GLY A 1 98 ? 7.953 -5.976 7.054 1.00 92.69 98 GLY A CA 1
ATOM 758 C C . GLY A 1 98 ? 7.864 -6.128 5.531 1.00 92.69 98 GLY A C 1
ATOM 759 O O . GLY A 1 98 ? 8.523 -7.001 4.972 1.00 92.69 98 GLY A O 1
ATOM 760 N N . MET A 1 99 ? 7.024 -5.329 4.869 1.00 94.06 99 MET A N 1
ATOM 761 C CA . MET A 1 99 ? 6.893 -5.274 3.412 1.00 94.06 99 MET A CA 1
ATOM 762 C C . MET A 1 99 ? 7.531 -3.985 2.877 1.00 94.06 99 MET A C 1
ATOM 764 O O . MET A 1 99 ? 7.786 -3.052 3.635 1.00 94.06 99 MET A O 1
ATOM 768 N N . ALA A 1 100 ? 7.782 -3.922 1.568 1.00 94.81 100 ALA A N 1
ATOM 769 C CA . ALA A 1 100 ? 8.261 -2.705 0.920 1.00 94.81 100 ALA A CA 1
ATOM 770 C C . ALA A 1 100 ? 7.145 -1.645 0.906 1.00 94.81 100 ALA A C 1
ATOM 772 O O . ALA A 1 100 ? 6.252 -1.677 0.057 1.00 94.81 100 ALA A O 1
ATOM 773 N N . THR A 1 101 ? 7.170 -0.745 1.888 1.00 96.69 101 THR A N 1
ATOM 774 C CA . THR A 1 101 ? 6.170 0.314 2.085 1.00 96.69 101 THR A CA 1
ATOM 775 C C . THR A 1 101 ? 6.830 1.655 2.397 1.00 96.69 101 THR A C 1
ATOM 777 O O . THR A 1 101 ? 7.856 1.696 3.085 1.00 96.69 101 THR A O 1
ATOM 780 N N . ALA A 1 102 ? 6.207 2.746 1.966 1.00 95.94 102 ALA A N 1
ATOM 781 C CA . ALA A 1 102 ? 6.550 4.120 2.330 1.00 95.94 102 ALA A CA 1
ATOM 782 C C . ALA A 1 102 ? 5.272 4.969 2.325 1.00 95.94 102 ALA A C 1
ATOM 784 O O . ALA A 1 102 ? 4.416 4.727 1.481 1.00 95.94 102 ALA A O 1
ATOM 785 N N . GLY A 1 103 ? 5.123 5.892 3.281 1.00 94.56 103 GLY A N 1
ATOM 786 C CA . GLY A 1 103 ? 3.920 6.727 3.408 1.00 94.56 103 GLY A CA 1
ATOM 787 C C . GLY A 1 103 ? 2.631 5.905 3.452 1.00 94.56 103 GLY A C 1
ATOM 788 O O . GLY A 1 103 ? 2.470 5.045 4.319 1.00 94.56 103 GLY A O 1
ATOM 789 N N . ALA A 1 104 ? 1.745 6.139 2.483 1.00 95.75 104 ALA A N 1
ATOM 790 C CA . ALA A 1 104 ? 0.491 5.402 2.279 1.00 95.75 104 ALA A CA 1
ATOM 791 C C . ALA A 1 104 ? 0.602 4.294 1.211 1.00 95.75 104 ALA A C 1
ATOM 793 O O . ALA A 1 104 ? -0.405 3.702 0.802 1.00 95.75 104 ALA A O 1
ATOM 794 N N . THR A 1 105 ? 1.815 4.028 0.733 1.00 96.94 105 THR A N 1
ATOM 795 C CA . THR A 1 105 ? 2.090 3.213 -0.445 1.00 96.94 105 THR A CA 1
ATOM 796 C C . THR A 1 105 ? 2.759 1.893 -0.090 1.00 96.94 105 THR A C 1
ATOM 798 O O . THR A 1 105 ? 3.702 1.812 0.702 1.00 96.94 105 THR A O 1
ATOM 801 N N . ARG A 1 106 ? 2.313 0.828 -0.756 1.00 96.38 106 ARG A N 1
ATOM 802 C CA . ARG A 1 106 ? 3.005 -0.455 -0.828 1.00 96.38 106 ARG A CA 1
ATOM 803 C C . ARG A 1 106 ? 3.534 -0.683 -2.237 1.00 96.38 106 ARG A C 1
ATOM 805 O O . ARG A 1 106 ? 2.790 -0.633 -3.215 1.00 96.38 106 ARG A O 1
ATOM 812 N N . ALA A 1 107 ? 4.805 -1.051 -2.318 1.00 95.25 107 ALA A N 1
ATOM 813 C CA . ALA A 1 107 ? 5.406 -1.543 -3.540 1.00 95.25 107 ALA A CA 1
ATOM 814 C C . ALA A 1 107 ? 4.946 -2.975 -3.829 1.00 95.25 107 ALA A C 1
ATOM 816 O O . ALA A 1 107 ? 5.028 -3.858 -2.963 1.00 95.25 107 ALA A O 1
ATOM 817 N N . ILE A 1 108 ? 4.475 -3.226 -5.050 1.00 90.06 108 ILE A N 1
ATOM 818 C CA . ILE A 1 108 ? 4.058 -4.561 -5.466 1.00 90.06 108 ILE A CA 1
ATOM 819 C C . ILE A 1 108 ? 5.090 -5.129 -6.430 1.00 90.06 108 ILE A C 1
ATOM 821 O O . ILE A 1 108 ? 5.160 -4.761 -7.600 1.00 90.06 108 ILE A O 1
ATOM 825 N N . GLN A 1 109 ? 5.870 -6.075 -5.914 1.00 86.38 109 GLN A N 1
ATOM 826 C CA . GLN A 1 109 ? 6.800 -6.874 -6.693 1.00 86.38 109 GLN A CA 1
ATOM 827 C C . GLN A 1 109 ? 6.208 -8.263 -6.927 1.00 86.38 109 GLN A C 1
ATOM 829 O O . GLN A 1 109 ? 5.917 -8.997 -5.976 1.00 86.38 109 GLN A O 1
ATOM 834 N N . ARG A 1 110 ? 6.030 -8.641 -8.195 1.00 78.25 110 ARG A N 1
ATOM 835 C CA . ARG A 1 110 ? 5.610 -10.000 -8.547 1.00 78.25 110 ARG A CA 1
ATOM 836 C C . ARG A 1 110 ? 6.774 -10.977 -8.362 1.00 78.25 110 ARG A C 1
ATOM 838 O O . ARG A 1 110 ? 7.900 -10.631 -8.703 1.00 78.25 110 ARG A O 1
ATOM 845 N N . PRO A 1 111 ? 6.537 -12.231 -7.935 1.00 74.81 111 PRO A N 1
ATOM 846 C CA . PRO A 1 111 ? 7.609 -13.221 -7.774 1.00 74.81 111 PRO A CA 1
ATOM 847 C C . PRO A 1 111 ? 8.415 -13.521 -9.050 1.00 74.81 111 PRO A C 1
ATOM 849 O O . PRO A 1 111 ? 9.530 -14.038 -8.964 1.00 74.81 111 PRO A O 1
ATOM 852 N N . SER A 1 112 ? 7.838 -13.253 -10.225 1.00 72.31 112 SER A N 1
ATOM 853 C CA . SER A 1 112 ? 8.461 -13.421 -11.542 1.00 72.31 112 SER A CA 1
ATOM 854 C C . SER A 1 112 ? 9.307 -12.225 -11.986 1.00 72.31 112 SER A C 1
ATOM 856 O O . SER A 1 112 ? 10.068 -12.350 -12.950 1.00 72.31 112 SER A O 1
ATOM 858 N N . GLU A 1 113 ? 9.169 -11.079 -11.317 1.00 77.31 113 GLU A N 1
ATOM 859 C CA . GLU A 1 113 ? 9.749 -9.803 -11.722 1.00 77.31 113 GLU A CA 1
ATOM 860 C C . GLU A 1 113 ? 10.834 -9.364 -10.721 1.00 77.31 113 GLU A C 1
ATOM 862 O O . GLU A 1 113 ? 10.601 -9.339 -9.510 1.00 77.31 113 GLU A O 1
ATOM 867 N N . PRO A 1 114 ? 12.039 -9.011 -11.199 1.00 84.38 114 PRO A N 1
ATOM 868 C CA . PRO A 1 114 ? 13.116 -8.550 -10.325 1.00 84.38 114 PRO A CA 1
ATOM 869 C C . PRO A 1 114 ? 12.898 -7.108 -9.842 1.00 84.38 114 PRO A C 1
ATOM 871 O O . PRO A 1 114 ? 13.488 -6.717 -8.847 1.00 84.38 114 PRO A O 1
ATOM 874 N N . VAL A 1 115 ? 12.019 -6.346 -10.499 1.00 90.06 115 VAL A N 1
ATOM 875 C CA . VAL A 1 115 ? 11.754 -4.931 -10.211 1.00 90.06 115 VAL A CA 1
ATOM 876 C C . VAL A 1 115 ? 10.289 -4.688 -9.851 1.00 90.06 115 VAL A C 1
ATOM 878 O O . VAL A 1 115 ? 9.406 -5.478 -10.188 1.00 90.06 115 VAL A O 1
ATOM 881 N N . ILE A 1 116 ? 10.028 -3.568 -9.187 1.00 91.69 116 ILE A N 1
ATOM 882 C CA . ILE A 1 116 ? 8.698 -3.053 -8.866 1.00 91.69 116 ILE A CA 1
ATOM 883 C C . ILE A 1 116 ? 8.210 -2.203 -10.035 1.00 91.69 116 ILE A C 1
ATOM 885 O O . ILE A 1 116 ? 8.818 -1.184 -10.350 1.00 91.69 116 ILE A O 1
ATOM 889 N N . ARG A 1 117 ? 7.083 -2.593 -10.638 1.00 89.06 117 ARG A N 1
ATOM 890 C CA . ARG A 1 117 ? 6.409 -1.822 -11.701 1.00 89.06 117 ARG A CA 1
ATOM 891 C C . ARG A 1 117 ? 5.116 -1.161 -11.242 1.00 89.06 117 ARG A C 1
ATOM 893 O O . ARG A 1 117 ? 4.660 -0.215 -11.875 1.00 89.06 117 ARG A O 1
ATOM 900 N N . VAL A 1 118 ? 4.527 -1.642 -10.146 1.00 91.50 118 VAL A N 1
ATOM 901 C CA . VAL A 1 118 ? 3.229 -1.177 -9.649 1.00 91.50 118 VAL A CA 1
ATOM 902 C C . VAL A 1 118 ? 3.346 -0.758 -8.193 1.00 91.50 118 VAL A C 1
ATOM 904 O O . VAL A 1 118 ? 3.850 -1.512 -7.356 1.00 91.50 118 VAL A O 1
ATOM 907 N N . LEU A 1 119 ? 2.826 0.427 -7.896 1.00 94.69 119 LEU A N 1
ATOM 908 C CA . LEU A 1 119 ? 2.658 0.939 -6.542 1.00 94.69 119 LEU A CA 1
ATOM 909 C C . LEU A 1 119 ? 1.168 0.973 -6.199 1.00 94.69 119 LEU A C 1
ATOM 911 O O . LEU A 1 119 ? 0.346 1.366 -7.027 1.00 94.69 119 LEU A O 1
ATOM 915 N N . ALA A 1 120 ? 0.820 0.516 -4.998 1.00 94.94 120 ALA A N 1
ATOM 916 C CA . ALA A 1 120 ? -0.535 0.567 -4.467 1.00 94.94 120 ALA A CA 1
ATOM 917 C C . ALA A 1 120 ? -0.603 1.578 -3.330 1.00 94.94 120 ALA A C 1
ATOM 919 O O . ALA A 1 120 ? 0.032 1.370 -2.298 1.00 94.94 120 ALA A O 1
ATOM 920 N N . THR A 1 121 ? -1.388 2.633 -3.512 1.00 95.88 121 THR A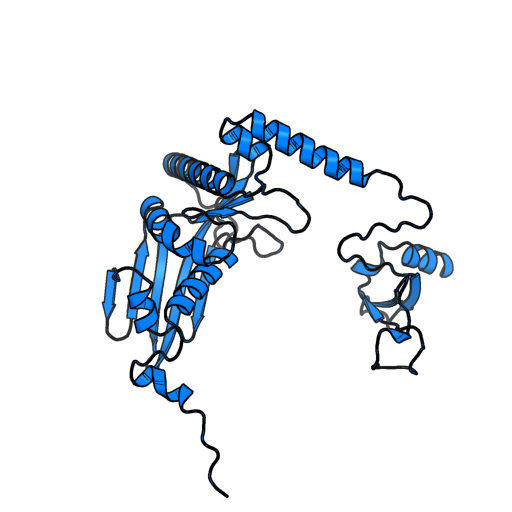 N 1
ATOM 921 C CA . THR A 1 121 ? -1.417 3.786 -2.605 1.00 95.88 121 THR A CA 1
ATOM 922 C C . THR A 1 121 ? -2.821 3.985 -2.078 1.00 95.88 121 THR A C 1
ATOM 924 O O . THR A 1 121 ? -3.776 4.046 -2.856 1.00 95.88 121 THR A O 1
ATOM 927 N N . MET A 1 122 ? -2.961 4.037 -0.754 1.00 95.50 122 MET A N 1
ATOM 928 C CA . MET A 1 122 ? -4.256 4.296 -0.128 1.00 95.50 122 MET A CA 1
ATOM 929 C C . MET A 1 122 ? -4.757 5.688 -0.485 1.00 95.50 122 MET A C 1
ATOM 931 O O . MET A 1 122 ? -3.981 6.634 -0.561 1.00 95.50 122 MET A O 1
ATOM 935 N N . MET A 1 123 ? -6.061 5.791 -0.712 1.00 94.12 123 MET A N 1
ATOM 936 C CA . MET A 1 123 ? -6.741 7.072 -0.862 1.00 94.12 123 MET A CA 1
ATOM 937 C C . MET A 1 123 ? -7.112 7.636 0.516 1.00 94.12 123 MET A C 1
ATOM 939 O O . MET A 1 123 ? -6.978 6.949 1.533 1.00 94.12 123 MET A O 1
ATOM 943 N N . GLY A 1 124 ? -7.626 8.868 0.540 1.00 90.12 124 GLY A N 1
ATOM 944 C CA . GLY A 1 124 ? -8.399 9.361 1.681 1.00 90.12 124 GLY A CA 1
ATOM 945 C C . GLY A 1 124 ? -9.628 8.485 1.974 1.00 90.12 124 GLY A C 1
ATOM 946 O O . GLY A 1 124 ? -10.018 7.641 1.159 1.00 90.12 124 GLY A O 1
ATOM 947 N N . GLY A 1 125 ? -10.236 8.670 3.146 1.00 90.81 125 GLY A N 1
ATOM 948 C CA . GLY A 1 125 ? -11.389 7.880 3.591 1.00 90.81 125 GLY A CA 1
ATOM 949 C C . GLY A 1 125 ? -11.005 6.529 4.202 1.00 90.81 125 GLY A C 1
ATOM 950 O O . GLY A 1 125 ? -11.648 5.514 3.934 1.00 90.81 125 GLY A O 1
ATOM 951 N N . LEU A 1 126 ? -9.933 6.495 5.000 1.00 96.12 126 LEU A N 1
ATOM 952 C CA . LEU A 1 126 ? -9.614 5.343 5.843 1.00 96.12 126 LEU A CA 1
ATOM 953 C C . LEU A 1 126 ? -10.496 5.385 7.090 1.00 96.12 126 LEU A C 1
ATOM 955 O O . LEU A 1 126 ? -10.472 6.357 7.841 1.00 96.12 126 LEU A O 1
ATOM 959 N N . GLU A 1 127 ? -11.210 4.299 7.350 1.00 97.12 127 GLU A N 1
ATOM 960 C CA . GLU A 1 127 ? -12.027 4.140 8.547 1.00 97.12 127 GLU A CA 1
ATOM 961 C C . GLU A 1 127 ? -11.536 2.954 9.371 1.00 97.12 127 GLU A C 1
ATOM 963 O O . GLU A 1 127 ? -11.328 1.851 8.855 1.00 97.12 127 GLU A O 1
ATOM 968 N N . MET A 1 128 ? -11.406 3.153 10.678 1.00 97.69 128 MET A N 1
ATOM 969 C CA . MET A 1 128 ? -11.200 2.072 11.634 1.00 97.69 128 MET A CA 1
ATOM 970 C C . MET A 1 128 ? -12.277 2.118 12.706 1.00 97.69 128 MET A C 1
ATOM 972 O O . MET A 1 128 ? -12.595 3.180 13.237 1.00 97.69 128 MET A O 1
ATOM 976 N N . LYS A 1 129 ? -12.822 0.953 13.056 1.00 97.25 129 LYS A N 1
ATOM 977 C CA . LYS A 1 129 ? -13.780 0.812 14.158 1.00 97.25 129 LYS A CA 1
ATOM 978 C C . LYS A 1 129 ? -13.409 -0.383 15.009 1.00 97.25 129 LYS A C 1
ATOM 980 O O . LYS A 1 129 ? -13.207 -1.478 14.489 1.00 97.25 129 LYS A O 1
ATOM 985 N N . HIS A 1 130 ? -13.301 -0.184 16.312 1.00 97.12 130 HIS A N 1
ATOM 986 C CA . HIS A 1 130 ? -13.155 -1.262 17.280 1.00 97.12 130 HIS A CA 1
ATOM 987 C C . HIS A 1 130 ? -14.469 -1.415 18.029 1.00 97.12 130 HIS A C 1
ATOM 989 O O . HIS A 1 130 ? -14.974 -0.440 18.576 1.00 97.12 130 HIS A O 1
ATOM 995 N N . VAL A 1 131 ? -15.028 -2.621 18.026 1.00 94.50 131 VAL A N 1
ATOM 996 C CA . VAL A 1 131 ? -16.321 -2.915 18.647 1.00 94.50 131 VAL A CA 1
ATOM 997 C C . VAL A 1 131 ? -16.150 -4.018 19.679 1.00 94.50 131 VAL A C 1
ATOM 999 O O . VAL A 1 131 ? -15.591 -5.078 19.387 1.00 94.50 131 VAL A O 1
ATOM 1002 N N . VAL A 1 132 ? -16.691 -3.774 20.869 1.00 91.88 132 VAL A N 1
ATOM 1003 C CA . VAL A 1 132 ? -16.875 -4.743 21.946 1.00 91.88 132 VAL A CA 1
ATOM 1004 C C . VAL A 1 132 ? -18.343 -5.139 21.952 1.00 91.88 132 VAL A C 1
ATOM 1006 O O . VAL A 1 132 ? -19.233 -4.360 22.290 1.00 91.88 132 VAL A O 1
ATOM 1009 N N . SER A 1 133 ? -18.607 -6.365 21.531 1.00 86.69 133 SER A N 1
ATOM 1010 C CA . SER A 1 133 ? -19.957 -6.923 21.521 1.00 86.69 133 SER A CA 1
ATOM 1011 C C . SER A 1 133 ? -20.440 -7.287 22.929 1.00 86.69 133 SER A C 1
ATOM 1013 O O . SER A 1 133 ? -19.654 -7.454 23.862 1.00 86.69 133 SER A O 1
ATOM 1015 N N . THR A 1 134 ? -21.751 -7.480 23.079 1.00 82.94 134 THR A N 1
ATOM 1016 C CA . THR A 1 134 ? -22.398 -7.809 24.363 1.00 82.94 134 THR A CA 1
ATOM 1017 C C . THR A 1 134 ? -21.904 -9.112 24.994 1.00 82.94 134 THR A C 1
ATOM 1019 O O . THR A 1 134 ? -21.975 -9.265 26.209 1.00 82.94 134 THR A O 1
ATOM 1022 N N . ASN A 1 135 ? -21.374 -10.044 24.195 1.00 83.00 135 ASN A N 1
ATOM 1023 C CA . ASN A 1 135 ? -20.778 -11.289 24.683 1.00 83.00 135 ASN A CA 1
ATOM 1024 C C . ASN A 1 135 ? -19.293 -11.140 25.081 1.00 83.00 135 ASN A C 1
ATOM 1026 O O . ASN A 1 135 ? -18.647 -12.138 25.399 1.00 83.00 135 ASN A O 1
ATOM 1030 N N . GLY A 1 136 ? -18.751 -9.918 25.044 1.00 80.12 136 GLY A N 1
ATOM 1031 C CA . GLY A 1 136 ? -17.356 -9.609 25.352 1.00 80.12 136 GLY A CA 1
ATOM 1032 C C . GLY A 1 136 ? -16.380 -9.887 24.209 1.00 80.12 136 GLY A C 1
ATOM 1033 O O . GLY A 1 136 ? -15.175 -9.785 24.419 1.00 80.12 136 GLY A O 1
ATOM 1034 N N . SER A 1 137 ? -16.854 -10.251 23.010 1.00 85.75 137 SER A N 1
ATOM 1035 C CA . SER A 1 137 ? -15.965 -10.409 21.857 1.00 85.75 137 SER A CA 1
ATOM 1036 C C . SER A 1 137 ? -15.586 -9.052 21.273 1.00 85.75 137 SER A C 1
ATOM 1038 O O . SER A 1 137 ? -16.444 -8.189 21.065 1.00 85.75 137 SER A O 1
ATOM 1040 N N . GLU A 1 138 ? -14.292 -8.886 21.017 1.00 91.81 138 GLU A N 1
ATOM 1041 C CA . GLU A 1 138 ? -13.698 -7.657 20.504 1.00 91.81 138 GLU A CA 1
ATOM 1042 C C . GLU A 1 138 ? -13.273 -7.832 19.048 1.00 91.81 138 GLU A C 1
ATOM 1044 O O . GLU A 1 138 ? -12.795 -8.898 18.647 1.00 91.81 138 GLU A O 1
ATOM 1049 N N . CYS A 1 139 ? -13.450 -6.794 18.239 1.00 94.50 139 CYS A N 1
ATOM 1050 C CA . CYS A 1 139 ? -13.121 -6.841 16.823 1.00 94.50 139 CYS A CA 1
ATOM 1051 C C . CYS A 1 139 ? -12.701 -5.465 16.317 1.00 94.50 139 CYS A C 1
ATOM 1053 O O . CYS A 1 139 ? -13.441 -4.500 16.486 1.00 94.50 139 CYS A O 1
ATOM 1055 N N . LEU A 1 140 ? -11.560 -5.397 15.631 1.00 96.81 140 LEU A N 1
ATOM 1056 C CA . LEU A 1 140 ? -11.147 -4.224 14.865 1.00 96.81 140 LEU A CA 1
ATOM 1057 C C . LEU A 1 140 ? -11.532 -4.425 13.396 1.00 96.81 140 LEU A C 1
ATOM 1059 O O . LEU A 1 140 ? -11.161 -5.424 12.778 1.00 96.81 140 LEU A O 1
ATOM 1063 N N . THR A 1 141 ? -12.274 -3.483 12.832 1.00 97.06 141 THR A N 1
ATOM 1064 C CA . THR A 1 141 ? -12.579 -3.406 11.403 1.00 97.06 141 THR A CA 1
ATOM 1065 C C . THR A 1 141 ? -11.831 -2.243 10.778 1.00 97.06 141 THR A C 1
ATOM 1067 O O . THR A 1 141 ? -11.800 -1.165 11.367 1.00 97.06 141 THR A O 1
ATOM 1070 N N . ILE A 1 142 ? -11.249 -2.457 9.600 1.00 96.81 142 ILE A N 1
ATOM 1071 C CA . ILE A 1 142 ? -10.483 -1.452 8.856 1.00 96.81 142 ILE A CA 1
ATOM 1072 C C . ILE A 1 142 ? -11.020 -1.420 7.428 1.00 96.81 142 ILE A C 1
ATOM 1074 O O . ILE A 1 142 ? -10.991 -2.449 6.749 1.00 96.81 142 ILE A O 1
ATOM 1078 N N . ASN A 1 143 ? -11.482 -0.259 6.978 1.00 95.62 143 ASN A N 1
ATOM 1079 C CA . ASN A 1 143 ? -12.037 -0.064 5.644 1.00 95.62 143 ASN A CA 1
ATOM 1080 C C . ASN A 1 143 ? -11.277 1.037 4.912 1.00 95.62 143 ASN A C 1
ATOM 1082 O O . ASN A 1 143 ? -11.021 2.091 5.488 1.00 95.62 143 ASN A O 1
ATOM 1086 N N . PHE A 1 144 ? -10.911 0.795 3.656 1.00 94.62 144 PHE A N 1
ATOM 1087 C CA . PHE A 1 144 ? -10.282 1.815 2.817 1.00 94.62 144 PHE A CA 1
ATOM 1088 C C . PHE A 1 144 ? -10.378 1.497 1.326 1.00 94.62 144 PHE A C 1
ATOM 1090 O O . PHE A 1 144 ? -10.602 0.352 0.916 1.00 94.62 144 PHE A O 1
ATOM 1097 N N . LEU A 1 145 ? -10.133 2.529 0.522 1.00 92.69 145 LEU A N 1
ATOM 1098 C CA . LEU A 1 145 ? -9.889 2.443 -0.912 1.00 92.69 145 LEU A CA 1
ATOM 1099 C C . LEU A 1 145 ? -8.413 2.694 -1.213 1.00 92.69 145 LEU A C 1
ATOM 1101 O O . LEU A 1 145 ? -7.702 3.359 -0.459 1.00 92.69 145 LEU A O 1
ATOM 1105 N N . TYR A 1 146 ? -7.943 2.153 -2.327 1.00 93.81 146 TYR A N 1
ATOM 1106 C CA . TYR A 1 146 ? -6.601 2.419 -2.821 1.00 93.81 146 TYR A CA 1
ATOM 1107 C C . TYR A 1 146 ? -6.590 2.498 -4.343 1.00 93.81 146 TYR A C 1
ATOM 1109 O O . TYR A 1 146 ? -7.456 1.959 -5.032 1.00 93.81 146 TYR A O 1
ATOM 1117 N N . ILE A 1 147 ? -5.583 3.173 -4.875 1.00 92.38 147 ILE A N 1
ATOM 1118 C CA . ILE A 1 147 ? -5.295 3.236 -6.304 1.00 92.38 147 ILE A CA 1
ATOM 1119 C C . ILE A 1 147 ? -4.096 2.355 -6.630 1.00 92.38 147 ILE A C 1
ATOM 1121 O O . ILE A 1 147 ? -3.291 2.019 -5.759 1.00 92.38 147 ILE A O 1
ATOM 1125 N N . LEU A 1 148 ? -3.969 1.985 -7.902 1.00 91.69 148 LEU A N 1
ATOM 1126 C CA . LEU A 1 148 ? -2.721 1.442 -8.427 1.00 91.69 148 LEU A CA 1
ATOM 1127 C C . LEU A 1 148 ? -2.124 2.460 -9.389 1.00 91.69 148 LEU A C 1
ATOM 1129 O O . LEU A 1 148 ? -2.851 3.019 -10.208 1.00 91.69 148 LEU A O 1
ATOM 1133 N N . MET A 1 149 ? -0.817 2.663 -9.318 1.00 92.19 149 MET A N 1
ATOM 1134 C CA . MET A 1 149 ? -0.077 3.451 -10.295 1.00 92.19 149 MET A CA 1
ATOM 1135 C C . MET A 1 149 ? 0.980 2.573 -10.952 1.00 92.19 149 MET A C 1
ATOM 1137 O O . MET A 1 149 ? 1.675 1.807 -10.277 1.00 92.19 149 MET A O 1
ATOM 1141 N N . GLY A 1 150 ? 1.054 2.646 -12.277 1.00 89.31 150 GLY A N 1
ATOM 1142 C CA . GLY A 1 150 ? 2.079 1.972 -13.063 1.00 89.31 150 GLY A CA 1
ATOM 1143 C C . GLY A 1 150 ? 3.330 2.829 -13.246 1.00 89.31 150 GLY A C 1
ATOM 1144 O O . GLY A 1 150 ? 3.306 4.050 -13.102 1.00 89.31 150 GLY A O 1
ATOM 1145 N N . GLU A 1 151 ? 4.415 2.183 -13.657 1.00 88.44 151 GLU A N 1
ATOM 1146 C CA . GLU A 1 151 ? 5.705 2.822 -13.951 1.00 88.44 151 GLU A CA 1
ATOM 1147 C C . GLU A 1 151 ? 5.690 3.829 -15.113 1.00 88.44 151 GLU A C 1
ATOM 1149 O O . GLU A 1 151 ? 6.672 4.541 -15.298 1.00 88.44 151 GLU A O 1
ATOM 1154 N N . MET A 1 152 ? 4.609 3.889 -15.895 1.00 86.25 152 MET A N 1
ATOM 1155 C CA . MET A 1 152 ? 4.421 4.875 -16.970 1.00 86.25 152 MET A CA 1
ATOM 1156 C C . MET A 1 152 ? 3.602 6.094 -16.512 1.00 86.25 152 MET A C 1
ATOM 1158 O O . MET A 1 152 ? 3.337 6.998 -17.297 1.00 86.25 152 MET A O 1
ATOM 1162 N N . GLY A 1 153 ? 3.178 6.123 -15.245 1.00 82.25 153 GLY A N 1
ATOM 1163 C CA . GLY A 1 153 ? 2.358 7.196 -14.681 1.00 82.25 153 GLY A CA 1
ATOM 1164 C C . GLY A 1 153 ? 0.846 6.989 -14.831 1.00 82.25 153 GLY A C 1
ATOM 1165 O O . GLY A 1 153 ? 0.055 7.859 -14.440 1.00 82.25 153 GLY A O 1
ATOM 1166 N N . ASP A 1 154 ? 0.441 5.840 -15.378 1.00 85.56 154 ASP A N 1
ATOM 1167 C CA . ASP A 1 154 ? -0.958 5.445 -15.507 1.00 85.56 154 ASP A CA 1
ATOM 1168 C C . ASP A 1 154 ? -1.561 5.175 -14.132 1.00 85.56 154 ASP A C 1
ATOM 1170 O O . ASP A 1 154 ? -1.061 4.343 -13.366 1.00 85.56 154 ASP A O 1
ATOM 1174 N N . LEU A 1 155 ? -2.655 5.871 -13.838 1.00 87.50 155 LEU A N 1
ATOM 1175 C CA . LEU A 1 155 ? -3.433 5.682 -12.625 1.00 87.50 155 LEU A CA 1
ATOM 1176 C C . LEU A 1 155 ? -4.631 4.793 -12.909 1.00 87.50 155 LEU A C 1
ATOM 1178 O O . LEU A 1 155 ? -5.407 5.029 -13.832 1.00 87.50 155 LEU A O 1
ATOM 1182 N N . TYR A 1 156 ? -4.807 3.801 -12.054 1.00 86.38 156 TYR A N 1
ATOM 1183 C CA . TYR A 1 156 ? -5.921 2.878 -12.097 1.00 86.38 156 TYR A CA 1
ATOM 1184 C C . TYR A 1 156 ? -6.798 3.141 -10.870 1.00 86.38 156 TYR A C 1
ATOM 1186 O O . TYR A 1 156 ? -6.468 2.653 -9.782 1.00 86.38 156 TYR A O 1
ATOM 1194 N N . PRO A 1 157 ? -7.894 3.906 -11.004 1.00 84.88 157 PRO A N 1
ATOM 1195 C CA . PRO A 1 157 ? -8.791 4.195 -9.892 1.00 84.88 157 PRO A CA 1
ATOM 1196 C C . PRO A 1 157 ? -9.519 2.931 -9.411 1.00 84.88 157 PRO A C 1
ATOM 1198 O O . PRO A 1 157 ? -9.665 1.973 -10.186 1.00 84.88 157 PRO A O 1
ATOM 1201 N N . PRO A 1 158 ? -9.987 2.913 -8.148 1.00 83.25 158 PRO A N 1
ATOM 1202 C CA . PRO A 1 158 ? -10.841 1.850 -7.645 1.00 83.25 158 PRO A CA 1
ATOM 1203 C C . PRO A 1 158 ? -12.133 1.746 -8.450 1.00 83.25 158 PRO A C 1
ATOM 1205 O O . PRO A 1 158 ? -12.620 2.717 -9.029 1.00 83.25 158 PRO A O 1
ATOM 1208 N N . LYS A 1 159 ? -12.696 0.538 -8.475 1.00 76.50 159 LYS A N 1
ATOM 1209 C CA . LYS A 1 159 ? -13.972 0.257 -9.128 1.00 76.50 159 LYS A CA 1
ATOM 1210 C C . LYS A 1 159 ? -15.075 0.060 -8.103 1.00 76.50 159 LYS A C 1
ATOM 1212 O O . LYS A 1 159 ? -14.862 -0.591 -7.080 1.00 76.50 159 LYS A O 1
ATOM 1217 N N . ASP A 1 160 ? -16.248 0.589 -8.411 1.00 73.12 160 ASP A N 1
ATOM 1218 C CA . ASP A 1 160 ? -17.465 0.387 -7.641 1.00 73.12 160 ASP A CA 1
ATOM 1219 C C . ASP A 1 160 ? -17.974 -1.073 -7.764 1.00 73.12 160 ASP A C 1
ATOM 1221 O O . ASP A 1 160 ? -17.450 -1.868 -8.561 1.00 73.12 160 ASP A O 1
ATOM 1225 N N . PRO A 1 161 ? -19.013 -1.468 -7.003 1.00 68.69 161 PRO A N 1
ATOM 1226 C CA . PRO A 1 161 ? -19.606 -2.803 -7.110 1.00 68.69 161 PRO A CA 1
ATOM 1227 C C . PRO A 1 161 ? -20.106 -3.160 -8.521 1.00 68.69 161 PRO A C 1
ATOM 1229 O O . PRO A 1 161 ? -20.117 -4.337 -8.885 1.00 68.69 161 PRO A O 1
ATOM 1232 N N . MET A 1 162 ? -20.469 -2.158 -9.329 1.00 68.38 162 MET A N 1
ATOM 1233 C CA . MET A 1 162 ? -20.907 -2.282 -10.726 1.00 68.38 162 MET A CA 1
ATOM 1234 C C . MET A 1 162 ? -19.738 -2.287 -11.727 1.00 68.38 162 MET A C 1
ATOM 1236 O O . MET A 1 162 ? -19.962 -2.263 -12.938 1.00 68.38 162 MET A O 1
ATOM 1240 N N . ARG A 1 163 ? -18.491 -2.373 -11.237 1.00 65.69 163 ARG A N 1
ATOM 1241 C CA . ARG A 1 163 ? -17.234 -2.382 -12.005 1.00 65.69 163 ARG A CA 1
ATOM 1242 C C . ARG A 1 163 ? -16.946 -1.084 -12.765 1.00 65.69 163 ARG A C 1
ATOM 1244 O O . ARG A 1 163 ? -16.114 -1.096 -13.678 1.00 65.69 163 ARG A O 1
ATOM 1251 N N . ARG A 1 164 ? -17.591 0.019 -12.395 1.00 67.81 164 ARG A N 1
ATOM 1252 C CA . ARG A 1 164 ? -17.314 1.355 -12.928 1.00 67.81 164 ARG A CA 1
ATOM 1253 C C . ARG A 1 164 ? -16.181 1.978 -12.144 1.00 67.81 164 ARG A C 1
ATOM 1255 O O . ARG A 1 164 ? -16.099 1.820 -10.932 1.00 67.81 164 ARG A O 1
ATOM 1262 N N . GLU A 1 165 ? -15.292 2.656 -12.846 1.00 75.75 165 GLU A N 1
ATOM 1263 C CA . GLU A 1 165 ? -14.216 3.398 -12.203 1.00 75.75 165 GLU A CA 1
ATOM 1264 C C . GLU A 1 165 ? -14.803 4.557 -11.403 1.00 75.75 165 GLU A C 1
ATOM 1266 O O . GLU A 1 165 ? -15.675 5.282 -11.886 1.00 75.75 165 GLU A O 1
ATOM 1271 N N . ILE A 1 166 ? -14.346 4.693 -10.162 1.00 80.19 166 ILE A N 1
ATOM 1272 C CA . ILE A 1 166 ? -14.673 5.844 -9.332 1.00 80.19 166 ILE A CA 1
ATOM 1273 C C . ILE A 1 166 ? -14.006 7.052 -9.987 1.00 80.19 166 ILE A C 1
ATOM 1275 O O . ILE A 1 166 ? -12.793 7.059 -10.207 1.00 80.19 166 ILE A O 1
ATOM 1279 N N . GLY A 1 167 ? -14.819 8.044 -10.346 1.00 81.50 167 GLY A N 1
ATOM 1280 C CA . GLY A 1 167 ? -14.328 9.282 -10.935 1.00 81.50 167 GLY A CA 1
ATOM 1281 C C . GLY A 1 167 ? -13.458 10.026 -9.931 1.00 81.50 167 GLY A C 1
ATOM 1282 O O . GLY A 1 167 ? -13.896 10.273 -8.811 1.00 81.50 167 GLY A O 1
ATOM 1283 N N . LEU A 1 168 ? -12.241 10.372 -10.345 1.00 87.00 168 LEU A N 1
ATOM 1284 C CA . LEU A 1 168 ? -11.338 11.231 -9.588 1.00 87.00 168 LEU A CA 1
ATOM 1285 C C . LEU A 1 168 ? -11.313 12.606 -10.247 1.00 87.00 168 LEU A C 1
ATOM 1287 O O . LEU A 1 168 ? -11.228 12.715 -11.474 1.00 87.00 168 LEU A O 1
ATOM 1291 N N . SER A 1 169 ? -11.377 13.657 -9.443 1.00 90.88 169 SER A N 1
ATOM 1292 C CA . SER A 1 169 ? -11.141 15.018 -9.911 1.00 90.88 169 SER A CA 1
ATOM 1293 C C . SER A 1 169 ? -9.680 15.205 -10.334 1.00 90.88 169 SER A C 1
ATOM 1295 O O . SER A 1 169 ? -8.772 14.515 -9.868 1.00 90.88 169 SER A O 1
ATOM 1297 N N . ASN A 1 170 ? -9.421 16.190 -11.198 1.00 92.19 170 ASN A N 1
ATOM 1298 C CA . ASN A 1 170 ? -8.055 16.505 -11.630 1.00 92.19 170 ASN A CA 1
ATOM 1299 C C . ASN A 1 170 ? -7.144 16.905 -10.456 1.00 92.19 170 ASN A C 1
ATOM 1301 O O . ASN A 1 170 ? -5.949 16.618 -10.487 1.00 92.19 170 ASN A O 1
ATOM 1305 N N . SER A 1 171 ? -7.701 17.546 -9.423 1.00 92.25 171 SER A N 1
ATOM 1306 C CA . SER A 1 171 ? -6.976 17.888 -8.196 1.00 92.25 171 SER A CA 1
ATOM 1307 C C . SER A 1 171 ? -6.572 16.647 -7.405 1.00 92.25 171 SER A C 1
ATOM 1309 O O . SER A 1 171 ? -5.410 16.540 -7.027 1.00 92.25 171 SER A O 1
ATOM 1311 N N . GLU A 1 172 ? -7.478 15.682 -7.221 1.00 91.06 172 GLU A N 1
ATOM 1312 C CA . GLU A 1 172 ? -7.167 14.426 -6.518 1.00 91.06 172 GLU A CA 1
ATOM 1313 C C . GLU A 1 172 ? -6.125 13.607 -7.281 1.00 91.06 172 GLU A C 1
ATOM 1315 O O . GLU A 1 172 ? -5.207 13.049 -6.686 1.00 91.06 172 GLU A O 1
ATOM 1320 N N . VAL A 1 173 ? -6.221 13.566 -8.613 1.00 93.25 173 VAL A N 1
ATOM 1321 C CA . VAL A 1 173 ? -5.221 12.913 -9.470 1.00 93.25 173 VAL A CA 1
ATOM 1322 C C . VAL A 1 173 ? -3.839 13.547 -9.294 1.00 93.25 173 VAL A C 1
ATOM 1324 O O . VAL A 1 173 ? -2.846 12.827 -9.180 1.00 93.25 173 VAL A O 1
ATOM 1327 N N . ALA A 1 174 ? -3.760 14.879 -9.275 1.00 93.62 174 ALA A N 1
ATOM 1328 C CA . ALA A 1 174 ? -2.502 15.590 -9.070 1.00 93.62 174 ALA A CA 1
ATOM 1329 C C . ALA A 1 174 ? -1.912 15.319 -7.677 1.00 93.62 174 ALA A C 1
ATOM 1331 O O . ALA A 1 174 ? -0.720 15.027 -7.574 1.00 93.62 174 ALA A O 1
ATOM 1332 N N . GLU A 1 175 ? -2.740 15.352 -6.632 1.00 94.06 175 GLU A N 1
ATOM 1333 C CA . GLU A 1 175 ? -2.328 15.069 -5.254 1.00 94.06 175 GLU A CA 1
ATOM 1334 C C . GLU A 1 175 ? -1.819 13.627 -5.102 1.00 94.06 175 GLU A C 1
ATOM 1336 O O . GLU A 1 175 ? -0.714 13.401 -4.607 1.00 94.06 175 GLU A O 1
ATOM 1341 N N . LEU A 1 176 ? -2.568 12.647 -5.619 1.00 94.44 176 LEU A N 1
ATOM 1342 C CA . LEU A 1 176 ? -2.174 11.237 -5.602 1.00 94.44 176 LEU A CA 1
ATOM 1343 C C . LEU A 1 176 ? -0.843 11.018 -6.322 1.00 94.44 176 LEU A C 1
ATOM 1345 O O . LEU A 1 176 ? 0.016 10.312 -5.802 1.00 94.44 176 LEU A O 1
ATOM 1349 N N . ARG A 1 177 ? -0.630 11.643 -7.486 1.00 95.12 177 ARG A N 1
ATOM 1350 C CA . ARG A 1 177 ? 0.654 11.545 -8.202 1.00 95.12 177 ARG A CA 1
ATOM 1351 C C . ARG A 1 177 ? 1.810 12.090 -7.379 1.00 95.12 177 ARG A C 1
ATOM 1353 O O . ARG A 1 177 ? 2.855 11.450 -7.330 1.00 95.12 177 ARG A O 1
ATOM 1360 N N . GLN A 1 178 ? 1.633 13.240 -6.732 1.00 94.31 178 GLN A N 1
ATOM 1361 C CA . GLN A 1 178 ? 2.675 13.821 -5.885 1.00 94.31 178 GLN A CA 1
ATOM 1362 C C . GLN A 1 178 ? 3.040 12.884 -4.729 1.00 94.31 178 GLN A C 1
ATOM 1364 O O . GLN A 1 178 ? 4.222 12.620 -4.514 1.00 94.31 178 GLN A O 1
ATOM 1369 N N . VAL A 1 179 ? 2.039 12.327 -4.040 1.00 95.19 179 VAL A N 1
ATOM 1370 C CA . VAL A 1 179 ? 2.259 11.381 -2.935 1.00 95.19 179 VAL A CA 1
ATOM 1371 C C . VAL A 1 179 ? 2.933 10.100 -3.421 1.00 95.19 179 VAL A C 1
ATOM 1373 O O . VAL A 1 179 ? 3.915 9.668 -2.825 1.00 95.19 179 VAL A O 1
ATOM 1376 N N . VAL A 1 180 ? 2.469 9.516 -4.530 1.00 96.06 180 VAL A N 1
ATOM 1377 C CA . VAL A 1 180 ? 3.053 8.282 -5.076 1.00 96.06 180 VAL A CA 1
ATOM 1378 C C . VAL A 1 180 ? 4.513 8.490 -5.476 1.00 96.06 180 VAL A C 1
ATOM 1380 O O . VAL A 1 180 ? 5.334 7.618 -5.211 1.00 96.06 180 VAL A O 1
ATOM 1383 N N . LEU A 1 181 ? 4.856 9.623 -6.095 1.00 96.31 181 LEU A N 1
ATOM 1384 C CA . LEU A 1 181 ? 6.239 9.916 -6.481 1.00 96.31 181 LEU A CA 1
ATOM 1385 C C . LEU A 1 181 ? 7.136 10.144 -5.258 1.00 96.31 181 LEU A C 1
ATOM 1387 O O . LEU A 1 181 ? 8.249 9.623 -5.222 1.00 96.31 181 LEU A O 1
ATOM 1391 N N . ALA A 1 182 ? 6.649 10.851 -4.236 1.00 96.12 182 ALA A N 1
ATOM 1392 C CA . ALA A 1 182 ? 7.377 11.005 -2.977 1.00 96.12 182 ALA A CA 1
ATOM 1393 C C . ALA A 1 182 ? 7.617 9.646 -2.291 1.00 96.12 182 ALA A C 1
ATOM 1395 O O . ALA A 1 182 ? 8.733 9.344 -1.863 1.00 96.12 182 ALA A O 1
ATOM 1396 N N . ASP A 1 183 ? 6.596 8.787 -2.251 1.00 96.88 183 ASP A N 1
ATOM 1397 C CA . ASP A 1 183 ? 6.701 7.438 -1.695 1.00 96.88 183 ASP A CA 1
ATOM 1398 C C . ASP A 1 183 ? 7.617 6.534 -2.533 1.00 96.88 183 ASP A C 1
ATOM 1400 O O . ASP A 1 183 ? 8.385 5.747 -1.975 1.00 96.88 183 ASP A O 1
ATOM 1404 N N . ALA A 1 184 ? 7.583 6.653 -3.863 1.00 97.06 184 ALA A N 1
ATOM 1405 C CA . ALA A 1 184 ? 8.475 5.936 -4.769 1.00 97.06 184 ALA A CA 1
ATOM 1406 C C . ALA A 1 184 ? 9.937 6.308 -4.503 1.00 97.06 184 ALA A C 1
ATOM 1408 O O . ALA A 1 184 ? 10.767 5.413 -4.358 1.00 97.06 184 ALA A O 1
ATOM 1409 N N . LEU A 1 185 ? 10.241 7.601 -4.358 1.00 96.94 185 LEU A N 1
ATOM 1410 C CA . LEU A 1 185 ? 11.585 8.063 -4.012 1.00 96.94 185 LEU A CA 1
ATOM 1411 C C . LEU A 1 185 ? 12.057 7.446 -2.689 1.00 96.94 185 LEU A C 1
ATOM 1413 O O . LEU A 1 185 ? 13.115 6.820 -2.650 1.00 96.94 185 LEU A O 1
ATOM 1417 N N . MET A 1 186 ? 11.230 7.510 -1.639 1.00 96.19 186 MET A N 1
ATOM 1418 C CA . MET A 1 186 ? 11.547 6.901 -0.340 1.00 96.19 186 MET A CA 1
ATOM 1419 C C . MET A 1 186 ? 11.759 5.383 -0.427 1.00 96.19 186 MET A C 1
ATOM 1421 O O . MET A 1 186 ? 12.613 4.829 0.267 1.00 96.19 186 MET A O 1
ATOM 1425 N N . LEU A 1 187 ? 10.980 4.678 -1.252 1.00 96.38 187 LEU A N 1
ATOM 1426 C CA . LEU A 1 187 ? 11.174 3.247 -1.496 1.00 96.38 187 LEU A CA 1
ATOM 1427 C C . LEU A 1 187 ? 12.527 2.982 -2.166 1.00 96.38 187 LEU A C 1
ATOM 1429 O O . LEU A 1 187 ? 13.242 2.073 -1.740 1.00 96.38 187 LEU A O 1
ATOM 1433 N N . GLY A 1 188 ? 12.884 3.781 -3.173 1.00 95.19 188 GLY A N 1
ATOM 1434 C CA . GLY A 1 188 ? 14.173 3.714 -3.858 1.00 95.19 188 GLY A CA 1
ATOM 1435 C C . GLY A 1 188 ? 15.349 3.948 -2.908 1.00 95.19 188 GLY A C 1
ATOM 1436 O O . GLY A 1 188 ? 16.266 3.131 -2.856 1.00 95.19 188 GLY A O 1
ATOM 1437 N N . GLU A 1 189 ? 15.280 4.990 -2.076 1.00 94.44 189 GLU A N 1
ATOM 1438 C CA . GLU A 1 189 ? 16.287 5.301 -1.047 1.00 94.44 189 GLU A CA 1
ATOM 1439 C C . GLU A 1 189 ? 16.448 4.175 -0.014 1.00 94.44 189 GLU A C 1
ATOM 1441 O O . GLU A 1 189 ? 17.546 3.917 0.480 1.00 94.44 189 GLU A O 1
ATOM 1446 N N . ARG A 1 190 ? 15.365 3.447 0.285 1.00 93.75 190 ARG A N 1
ATOM 1447 C CA . ARG A 1 190 ? 15.372 2.258 1.158 1.00 93.75 190 ARG A CA 1
ATOM 1448 C C . ARG A 1 190 ? 15.864 0.986 0.455 1.00 93.75 190 ARG A C 1
ATOM 1450 O O . ARG A 1 190 ? 15.809 -0.093 1.046 1.00 93.75 190 ARG A O 1
ATOM 1457 N N . GLY A 1 191 ? 16.335 1.090 -0.787 1.00 92.06 191 GLY A N 1
ATOM 1458 C CA . GLY A 1 191 ? 16.901 -0.015 -1.559 1.00 92.06 191 GLY A CA 1
ATOM 1459 C C . GLY A 1 191 ? 15.870 -0.891 -2.272 1.00 92.06 191 GLY A C 1
ATOM 1460 O O . GLY A 1 191 ? 16.200 -2.006 -2.684 1.00 92.06 191 GLY A O 1
ATOM 1461 N N . ALA A 1 192 ? 14.622 -0.438 -2.423 1.00 93.00 192 ALA A N 1
ATOM 1462 C CA . ALA A 1 192 ? 13.650 -1.150 -3.243 1.00 93.00 192 ALA A CA 1
ATOM 1463 C C . ALA A 1 192 ? 14.061 -1.091 -4.726 1.00 93.00 192 ALA A C 1
ATOM 1465 O O . ALA A 1 192 ? 14.404 -0.032 -5.247 1.00 93.00 192 ALA A O 1
ATOM 1466 N N . GLN A 1 193 ? 14.000 -2.227 -5.429 1.00 93.62 193 GLN A N 1
ATOM 1467 C CA . GLN A 1 193 ? 14.351 -2.292 -6.851 1.00 93.62 193 GLN A CA 1
ATOM 1468 C C . GLN A 1 193 ? 13.222 -1.721 -7.715 1.00 93.62 193 GLN A C 1
ATOM 1470 O O . GLN A 1 193 ? 12.382 -2.464 -8.221 1.00 93.62 193 GLN A O 1
ATOM 1475 N N . LEU A 1 194 ? 13.165 -0.400 -7.861 1.00 95.12 194 LEU A N 1
ATOM 1476 C CA . LEU A 1 194 ? 12.218 0.253 -8.764 1.00 95.12 194 LEU A CA 1
ATOM 1477 C C . LEU A 1 194 ? 12.555 -0.051 -10.228 1.00 95.12 194 LEU A C 1
ATOM 1479 O O . LEU A 1 194 ? 13.717 -0.246 -10.593 1.00 95.12 194 LEU A O 1
ATOM 1483 N N . SER A 1 195 ? 11.526 -0.113 -11.071 1.00 94.62 195 SER A N 1
ATOM 1484 C CA . SER A 1 195 ? 11.711 -0.284 -12.507 1.00 94.62 195 SER A CA 1
ATOM 1485 C C . SER A 1 195 ? 12.274 0.982 -13.173 1.00 94.62 195 SER A C 1
ATOM 1487 O O . SER A 1 195 ? 12.176 2.080 -12.617 1.00 94.62 195 SER A O 1
ATOM 1489 N N . PRO A 1 196 ? 12.815 0.867 -14.399 1.00 94.31 196 PRO A N 1
ATOM 1490 C CA . PRO A 1 196 ? 13.302 2.022 -15.151 1.00 94.31 196 PRO A CA 1
ATOM 1491 C C . PRO A 1 196 ? 12.256 3.123 -15.341 1.00 94.31 196 PRO A C 1
ATOM 1493 O O . PRO A 1 196 ? 12.584 4.302 -15.241 1.00 94.31 196 PRO A O 1
ATOM 1496 N N . GLY A 1 197 ? 10.990 2.755 -15.578 1.00 93.44 197 GLY A N 1
ATOM 1497 C CA . GLY A 1 197 ? 9.905 3.728 -15.730 1.00 93.44 197 GLY A CA 1
ATOM 1498 C C . GLY A 1 197 ? 9.707 4.592 -14.482 1.00 93.44 197 GLY A C 1
ATOM 1499 O O . GLY A 1 197 ? 9.542 5.805 -14.595 1.00 93.44 197 GLY A O 1
ATOM 1500 N N . TRP A 1 198 ? 9.825 4.005 -13.286 1.00 95.81 198 TRP A N 1
ATOM 1501 C CA . TRP A 1 198 ? 9.763 4.761 -12.034 1.00 95.81 198 TRP A CA 1
ATOM 1502 C C . TRP A 1 198 ? 10.930 5.733 -11.880 1.00 95.81 198 TRP A C 1
ATOM 1504 O O . TRP A 1 198 ? 10.701 6.895 -11.557 1.00 95.81 198 TRP A O 1
ATOM 1514 N N . TRP A 1 199 ? 12.160 5.303 -12.167 1.00 96.81 199 TRP A N 1
ATOM 1515 C CA . TRP A 1 199 ? 13.326 6.189 -12.090 1.00 96.81 199 TRP A CA 1
ATOM 1516 C C . TRP A 1 199 ? 13.232 7.375 -13.054 1.00 96.81 199 TRP A C 1
ATOM 1518 O O . TRP A 1 199 ? 13.530 8.503 -12.665 1.00 96.81 199 TRP A O 1
ATOM 1528 N N . ARG A 1 200 ? 12.704 7.162 -14.266 1.00 96.06 200 ARG A N 1
ATOM 1529 C CA . ARG A 1 200 ? 12.422 8.255 -15.212 1.00 96.06 200 ARG A CA 1
ATOM 1530 C C . ARG A 1 200 ? 11.378 9.230 -14.693 1.00 96.06 200 ARG A C 1
ATOM 1532 O O . ARG A 1 200 ? 11.565 10.435 -14.815 1.00 96.06 200 ARG A O 1
ATOM 1539 N N . GLN A 1 201 ? 10.298 8.727 -14.095 1.00 94.88 201 GLN A N 1
ATOM 1540 C CA . GLN A 1 201 ? 9.290 9.590 -13.474 1.00 94.88 201 GLN A CA 1
ATOM 1541 C C . GLN A 1 201 ? 9.860 10.418 -12.312 1.00 94.88 201 GLN A C 1
ATOM 1543 O O . GLN A 1 201 ? 9.401 11.534 -12.084 1.00 94.88 201 GLN A O 1
ATOM 1548 N N . LEU A 1 202 ? 10.865 9.895 -11.605 1.00 95.69 202 LEU A N 1
ATOM 1549 C CA . LEU A 1 202 ? 11.597 10.611 -10.555 1.00 95.69 202 LEU A CA 1
ATOM 1550 C C . LEU A 1 202 ? 12.674 11.569 -11.102 1.00 95.69 202 LEU A C 1
ATOM 1552 O O . LEU A 1 202 ? 13.252 12.329 -10.330 1.00 95.69 202 LEU A O 1
ATOM 1556 N N . GLY A 1 203 ? 12.940 11.557 -12.413 1.00 94.94 203 GLY A N 1
ATOM 1557 C CA . GLY A 1 203 ? 13.957 12.392 -13.058 1.00 94.94 203 GLY A CA 1
ATOM 1558 C C . GLY A 1 203 ? 15.391 11.860 -12.954 1.00 94.94 203 GLY A C 1
ATOM 1559 O O . GLY A 1 203 ? 16.325 12.592 -13.278 1.00 94.94 203 GLY A O 1
ATOM 1560 N N . ASP A 1 204 ? 15.585 10.608 -12.530 1.00 94.88 204 ASP A N 1
ATOM 1561 C CA . ASP A 1 204 ? 16.904 9.975 -12.420 1.00 94.88 204 ASP A CA 1
ATOM 1562 C C . ASP A 1 204 ? 17.159 9.013 -13.590 1.00 94.88 204 ASP A C 1
ATOM 1564 O O . ASP A 1 204 ? 16.943 7.800 -13.514 1.00 94.88 204 ASP A O 1
ATOM 1568 N N . GLU A 1 205 ? 17.647 9.570 -14.698 1.00 95.81 205 GLU A N 1
ATOM 1569 C CA . GLU A 1 205 ? 17.971 8.788 -15.896 1.00 95.81 205 GLU A CA 1
ATOM 1570 C C . GLU A 1 205 ? 19.146 7.824 -15.662 1.00 95.81 205 GLU A C 1
ATOM 1572 O O . GLU A 1 205 ? 19.221 6.770 -16.293 1.00 95.81 205 GLU A O 1
ATOM 1577 N N . THR A 1 206 ? 20.045 8.136 -14.725 1.00 94.81 206 THR A N 1
ATOM 1578 C CA . THR A 1 206 ? 21.206 7.279 -14.439 1.00 94.81 206 THR A CA 1
ATOM 1579 C C . THR A 1 206 ? 20.744 5.982 -13.786 1.00 94.81 206 THR A C 1
ATOM 1581 O O . THR A 1 206 ? 21.078 4.891 -14.257 1.00 94.81 206 THR A O 1
ATOM 1584 N N . SER A 1 207 ? 19.911 6.080 -12.748 1.00 93.88 207 SER A N 1
ATOM 1585 C CA . SER A 1 207 ? 19.308 4.909 -12.105 1.00 93.88 207 SER A CA 1
ATOM 1586 C C . SER A 1 207 ? 18.391 4.140 -13.058 1.00 93.88 207 SER A C 1
ATOM 1588 O O . SER A 1 207 ? 18.365 2.906 -13.020 1.00 93.88 207 SER A O 1
ATOM 1590 N N . ALA A 1 208 ? 17.698 4.833 -13.970 1.00 94.31 208 ALA A N 1
ATOM 1591 C CA . ALA A 1 208 ? 16.888 4.189 -15.001 1.00 94.31 208 ALA A CA 1
ATOM 1592 C C . ALA A 1 208 ? 17.737 3.306 -15.932 1.00 94.31 208 ALA A C 1
ATOM 1594 O O . ALA A 1 208 ? 17.419 2.129 -16.114 1.00 94.31 208 ALA A O 1
ATOM 1595 N N . GLN A 1 209 ? 18.850 3.831 -16.456 1.00 92.94 209 GLN A N 1
ATOM 1596 C CA . GLN A 1 209 ? 19.770 3.088 -17.328 1.00 92.94 209 GLN A CA 1
ATOM 1597 C C . GLN A 1 209 ? 20.421 1.900 -16.611 1.00 92.94 209 GLN A C 1
ATOM 1599 O O . GLN A 1 209 ? 20.536 0.814 -17.184 1.00 92.94 209 GLN A O 1
ATOM 1604 N N . ILE A 1 210 ? 20.801 2.068 -15.339 1.00 91.19 210 ILE A N 1
ATOM 1605 C CA . ILE A 1 210 ? 21.342 0.976 -14.514 1.00 91.19 210 ILE A CA 1
ATOM 1606 C C . ILE A 1 210 ? 20.302 -0.143 -14.357 1.00 91.19 210 ILE A C 1
ATOM 1608 O O . ILE A 1 210 ? 20.624 -1.323 -14.531 1.00 91.19 210 ILE A O 1
ATOM 1612 N N . ALA A 1 211 ? 19.048 0.210 -14.063 1.00 89.75 211 ALA A N 1
ATOM 1613 C CA . ALA A 1 211 ? 17.965 -0.758 -13.940 1.00 89.75 211 ALA A CA 1
ATOM 1614 C C . ALA A 1 211 ? 17.675 -1.474 -15.275 1.00 89.75 211 ALA A C 1
ATOM 1616 O O . ALA A 1 211 ? 17.436 -2.684 -15.276 1.00 89.75 211 ALA A O 1
ATOM 1617 N N . GLU A 1 212 ? 17.742 -0.778 -16.414 1.00 90.12 212 GLU A N 1
ATOM 1618 C CA . GLU A 1 212 ? 17.580 -1.381 -17.749 1.00 90.12 212 GLU A CA 1
ATOM 1619 C C . GLU A 1 212 ? 18.698 -2.352 -18.095 1.00 90.12 212 GLU A C 1
ATOM 1621 O O . GLU A 1 212 ? 18.426 -3.467 -18.548 1.00 90.12 212 GLU A O 1
ATOM 1626 N N . ALA A 1 213 ? 19.948 -1.973 -17.836 1.00 86.81 213 ALA A N 1
ATOM 1627 C CA . ALA A 1 213 ? 21.090 -2.855 -18.027 1.00 86.81 213 ALA A CA 1
ATOM 1628 C C . ALA A 1 213 ? 20.958 -4.123 -17.168 1.00 86.81 213 ALA A C 1
ATOM 1630 O O . ALA A 1 213 ? 21.177 -5.233 -17.653 1.00 86.81 213 ALA A O 1
ATOM 1631 N N . HIS A 1 214 ? 20.525 -3.984 -15.911 1.00 85.06 214 HIS A N 1
ATOM 1632 C CA . HIS A 1 214 ? 20.272 -5.122 -15.027 1.00 85.06 214 HIS A CA 1
ATOM 1633 C C . HIS A 1 214 ? 19.173 -6.054 -15.568 1.00 85.06 214 HIS A C 1
ATOM 1635 O O . HIS A 1 214 ? 19.361 -7.272 -15.599 1.00 85.06 214 HIS A O 1
ATOM 1641 N N . LEU A 1 215 ? 18.048 -5.505 -16.038 1.00 84.56 215 LEU A N 1
ATOM 1642 C CA . LEU A 1 215 ? 16.972 -6.294 -16.650 1.00 84.56 215 LEU A CA 1
ATOM 1643 C C . LEU A 1 215 ? 17.439 -7.015 -17.919 1.00 84.56 215 LEU A C 1
ATOM 1645 O O . LEU A 1 215 ? 17.189 -8.212 -18.066 1.00 84.56 215 LEU A O 1
ATOM 1649 N N . THR A 1 216 ? 18.176 -6.317 -18.782 1.00 84.31 216 THR A N 1
ATOM 1650 C CA . THR A 1 216 ? 18.716 -6.867 -20.033 1.00 84.31 216 THR A CA 1
ATOM 1651 C C . THR A 1 216 ? 19.684 -8.014 -19.747 1.00 84.31 216 THR A C 1
ATOM 1653 O O . THR A 1 216 ? 19.575 -9.083 -20.342 1.00 84.31 216 THR A O 1
ATOM 1656 N N . ASN A 1 217 ? 20.575 -7.855 -18.763 1.00 82.00 217 ASN A N 1
ATOM 1657 C CA . ASN A 1 217 ? 21.495 -8.909 -18.334 1.00 82.00 217 ASN A CA 1
ATOM 1658 C C . ASN A 1 217 ? 20.753 -10.149 -17.814 1.00 82.00 217 ASN A C 1
ATOM 1660 O O . ASN A 1 217 ? 21.128 -11.275 -18.145 1.00 82.00 217 ASN A O 1
ATOM 1664 N N . LEU A 1 218 ? 19.676 -9.969 -17.040 1.00 79.31 218 LEU A N 1
ATOM 1665 C CA . LEU A 1 218 ? 18.843 -11.081 -16.571 1.00 79.31 218 LEU A CA 1
ATOM 1666 C C . LEU A 1 218 ? 18.127 -11.804 -17.721 1.00 79.31 218 LEU A C 1
ATOM 1668 O O . LEU A 1 218 ? 17.962 -13.025 -17.665 1.00 79.31 218 LEU A O 1
ATOM 1672 N N . GLU A 1 219 ? 17.700 -11.080 -18.753 1.00 75.88 219 GLU A N 1
ATOM 1673 C CA . GLU A 1 219 ? 17.092 -11.657 -19.957 1.00 75.88 219 GLU A CA 1
ATOM 1674 C C . GLU A 1 219 ? 18.115 -12.382 -20.835 1.00 75.88 219 GLU A C 1
ATOM 1676 O O . GLU A 1 219 ? 17.842 -13.492 -21.288 1.00 75.88 219 GLU A O 1
ATOM 1681 N N . MET A 1 220 ? 19.318 -11.833 -20.995 1.00 69.69 220 MET A N 1
ATOM 1682 C CA . MET A 1 220 ? 20.416 -12.486 -21.713 1.00 69.69 220 MET A CA 1
ATOM 1683 C C . MET A 1 220 ? 20.857 -13.769 -21.011 1.00 69.69 220 MET A C 1
ATOM 1685 O O . MET A 1 220 ? 20.909 -14.819 -21.646 1.00 69.69 220 MET A O 1
ATOM 1689 N N . MET A 1 221 ? 21.040 -13.734 -19.684 1.00 63.75 221 MET A N 1
ATOM 1690 C CA . MET A 1 221 ? 21.241 -14.943 -18.873 1.00 63.75 221 MET A CA 1
ATOM 1691 C C . MET A 1 221 ? 20.074 -15.923 -19.008 1.00 63.75 221 MET A C 1
ATOM 1693 O O . MET A 1 221 ? 20.227 -17.107 -18.698 1.00 63.75 221 MET A O 1
ATOM 1697 N N . ARG A 1 222 ? 18.889 -15.442 -19.433 1.00 63.41 222 ARG A N 1
ATOM 1698 C CA . ARG A 1 222 ? 17.746 -16.279 -19.793 1.00 63.41 222 ARG A CA 1
ATOM 1699 C C . ARG A 1 222 ? 17.744 -16.922 -21.155 1.00 63.41 222 ARG A C 1
ATOM 1701 O O . ARG A 1 222 ? 17.045 -17.926 -21.296 1.00 63.41 222 ARG A O 1
ATOM 1708 N N . GLN A 1 223 ? 18.549 -16.441 -22.070 1.00 62.09 223 GLN A N 1
ATOM 1709 C CA . GLN A 1 223 ? 18.623 -16.976 -23.417 1.00 62.09 223 GLN A CA 1
ATOM 1710 C C . GLN A 1 223 ? 19.901 -17.778 -23.652 1.00 62.09 223 GLN A C 1
ATOM 1712 O O . GLN A 1 223 ? 19.977 -18.486 -24.653 1.00 62.09 223 GLN A O 1
ATOM 1717 N N . THR A 1 224 ? 20.878 -17.721 -22.740 1.00 58.53 224 THR A N 1
ATOM 1718 C CA . THR A 1 224 ? 22.092 -18.528 -22.851 1.00 58.53 224 THR A CA 1
ATOM 1719 C C . THR A 1 224 ? 21.731 -20.016 -22.886 1.00 58.53 224 THR A C 1
ATOM 1721 O O . THR A 1 224 ? 21.053 -20.489 -21.964 1.00 58.53 224 THR A O 1
ATOM 1724 N N . PRO A 1 225 ? 22.148 -20.759 -23.931 1.00 56.34 225 PRO A N 1
ATOM 1725 C CA . PRO A 1 225 ? 21.977 -22.200 -23.955 1.00 56.34 225 PRO A CA 1
ATOM 1726 C C . PRO A 1 225 ? 22.690 -22.790 -22.742 1.00 56.34 225 PRO A C 1
ATOM 1728 O O . PRO A 1 225 ? 23.811 -22.402 -22.411 1.00 56.34 225 PRO A O 1
ATOM 1731 N N . LEU A 1 226 ? 21.990 -23.679 -22.046 1.00 60.19 226 LEU A N 1
ATOM 1732 C CA . LEU A 1 226 ? 22.559 -24.407 -20.923 1.00 60.19 226 LEU A CA 1
ATOM 1733 C C . LEU A 1 226 ? 23.705 -25.276 -21.440 1.00 60.19 226 LEU A C 1
ATOM 1735 O O . LEU A 1 226 ? 23.609 -25.822 -22.542 1.00 60.19 226 LEU A O 1
ATOM 1739 N N . ALA A 1 227 ? 24.773 -25.408 -20.657 1.00 60.59 227 ALA A N 1
ATOM 1740 C CA . ALA A 1 227 ? 25.798 -26.396 -20.962 1.00 60.59 227 ALA A CA 1
ATOM 1741 C C . ALA A 1 227 ? 25.189 -27.811 -20.939 1.00 60.59 227 ALA A C 1
ATOM 1743 O O . ALA A 1 227 ? 24.192 -28.049 -20.250 1.00 60.59 227 ALA A O 1
ATOM 1744 N N . ASP A 1 228 ? 25.786 -28.757 -21.669 1.00 40.00 228 ASP A N 1
ATOM 1745 C CA . ASP A 1 228 ? 25.352 -30.157 -21.643 1.00 40.00 228 ASP A CA 1
ATOM 1746 C C . ASP A 1 228 ? 25.322 -30.673 -20.195 1.00 40.00 228 ASP A C 1
ATOM 1748 O O . ASP A 1 228 ? 26.342 -30.729 -19.508 1.00 40.00 228 ASP A O 1
ATOM 1752 N N . GLY A 1 229 ? 24.125 -31.025 -19.719 1.00 52.22 229 GLY A N 1
ATOM 1753 C CA . GLY A 1 229 ? 23.883 -31.486 -18.348 1.00 52.22 229 GLY A CA 1
ATOM 1754 C C . GLY A 1 229 ? 23.425 -30.410 -17.354 1.00 52.22 229 GLY A C 1
ATOM 1755 O O . GLY A 1 229 ? 23.028 -30.759 -16.241 1.00 52.22 229 GLY A O 1
ATOM 1756 N N . GLU A 1 230 ? 23.400 -29.128 -17.726 1.00 39.19 230 GLU A N 1
ATOM 1757 C CA . GLU A 1 230 ? 22.799 -28.076 -16.904 1.00 39.19 230 GLU A CA 1
ATOM 1758 C C . GLU A 1 230 ? 21.301 -27.939 -17.205 1.00 39.19 230 GLU A C 1
ATOM 1760 O O . GLU A 1 230 ? 20.878 -27.615 -18.309 1.00 39.19 230 GLU A O 1
ATOM 1765 N N . THR A 1 231 ? 20.455 -28.159 -16.201 1.00 49.66 231 THR A N 1
ATOM 1766 C CA . THR A 1 231 ? 19.011 -27.903 -16.305 1.00 49.66 231 THR A CA 1
ATOM 1767 C C . THR A 1 231 ? 18.652 -26.611 -15.598 1.00 49.66 231 THR A C 1
ATOM 1769 O O . THR A 1 231 ? 18.937 -26.419 -14.410 1.00 49.66 231 THR A O 1
ATOM 1772 N N . ARG A 1 232 ? 17.959 -25.726 -16.309 1.00 49.03 232 ARG A N 1
ATOM 1773 C CA . ARG A 1 232 ? 17.493 -24.460 -15.762 1.00 49.03 232 ARG A CA 1
ATOM 1774 C C . ARG A 1 232 ? 16.337 -24.695 -14.808 1.00 49.03 232 ARG A C 1
ATOM 1776 O O . ARG A 1 232 ? 15.237 -25.031 -15.236 1.00 49.03 232 ARG A O 1
ATOM 1783 N N . ARG A 1 233 ? 16.556 -24.466 -13.513 1.00 44.75 233 ARG A N 1
ATOM 1784 C CA . ARG A 1 233 ? 15.465 -24.456 -12.530 1.00 44.75 233 ARG A CA 1
ATOM 1785 C C . ARG A 1 233 ? 14.548 -23.261 -12.795 1.00 44.75 233 ARG A C 1
ATOM 1787 O O . ARG A 1 233 ? 14.737 -22.177 -12.245 1.00 44.75 233 ARG A O 1
ATOM 1794 N N . THR A 1 234 ? 13.543 -23.453 -13.641 1.00 41.12 234 THR A N 1
ATOM 1795 C CA . THR A 1 234 ? 12.359 -22.595 -13.657 1.00 41.12 234 THR A CA 1
ATOM 1796 C C . THR A 1 234 ? 11.650 -22.757 -12.313 1.00 41.12 234 THR A C 1
ATOM 1798 O O . THR A 1 234 ? 11.445 -23.870 -11.833 1.00 41.12 234 THR A O 1
ATOM 1801 N N . ARG A 1 235 ? 11.328 -21.637 -11.652 1.00 42.97 235 ARG A N 1
ATOM 1802 C CA . ARG A 1 235 ? 10.562 -21.632 -10.397 1.00 42.97 235 ARG A CA 1
ATOM 1803 C C . ARG A 1 235 ? 9.247 -22.398 -10.615 1.00 42.97 235 ARG A C 1
ATOM 1805 O O . ARG A 1 235 ? 8.348 -21.899 -11.277 1.00 42.97 235 ARG A O 1
ATOM 1812 N N . ASN A 1 236 ? 9.181 -23.590 -10.023 1.00 40.41 236 ASN A N 1
ATOM 1813 C CA . ASN A 1 236 ? 8.019 -24.454 -9.802 1.00 40.41 236 ASN A CA 1
ATOM 1814 C C . ASN A 1 236 ? 7.165 -24.824 -11.028 1.00 40.41 236 ASN A C 1
ATOM 1816 O O . ASN A 1 236 ? 5.943 -24.912 -10.928 1.00 40.41 236 ASN A O 1
ATOM 1820 N N . THR A 1 237 ? 7.803 -25.147 -12.149 1.00 46.53 237 THR A N 1
ATOM 1821 C CA . THR A 1 237 ? 7.246 -26.131 -13.090 1.00 46.53 237 THR A CA 1
ATOM 1822 C C . THR A 1 237 ? 8.030 -27.414 -12.890 1.00 46.53 237 THR A C 1
ATOM 1824 O O . THR A 1 237 ? 9.156 -27.536 -13.355 1.00 46.53 237 THR A O 1
ATOM 1827 N N . TYR A 1 238 ? 7.479 -28.347 -12.118 1.00 54.03 238 TYR A N 1
ATOM 1828 C CA . TYR A 1 238 ? 8.050 -29.685 -12.021 1.00 54.03 238 TYR A CA 1
ATOM 1829 C C . TYR A 1 238 ? 7.891 -30.356 -13.393 1.00 54.03 238 TYR A C 1
ATOM 1831 O O . TYR A 1 238 ? 6.786 -30.405 -13.939 1.00 54.03 238 TYR A O 1
ATOM 1839 N N . GLU A 1 239 ? 8.992 -30.804 -13.991 1.00 64.62 239 GLU A N 1
ATOM 1840 C CA . GLU A 1 239 ? 8.949 -31.485 -15.284 1.00 64.62 239 GLU A CA 1
ATOM 1841 C C . GLU A 1 239 ? 8.287 -32.857 -15.130 1.00 64.62 239 GLU A C 1
ATOM 1843 O O . GLU A 1 239 ? 8.582 -33.618 -14.208 1.00 64.62 239 GLU A O 1
ATOM 1848 N N . ILE A 1 240 ? 7.360 -33.172 -16.031 1.00 72.19 240 ILE A N 1
ATOM 1849 C CA . ILE A 1 240 ? 6.681 -34.467 -16.078 1.00 72.19 240 ILE A CA 1
ATOM 1850 C C . ILE A 1 240 ? 7.472 -35.359 -17.038 1.00 72.19 240 ILE A C 1
ATOM 1852 O O . ILE A 1 240 ? 7.563 -35.038 -18.217 1.00 72.19 240 ILE A O 1
ATOM 1856 N N . GLU A 1 241 ? 8.014 -36.470 -16.538 1.00 80.00 241 GLU A N 1
ATOM 1857 C CA . GLU A 1 241 ? 8.736 -37.495 -17.309 1.00 80.00 241 GLU A CA 1
ATOM 1858 C C . GLU A 1 241 ? 7.786 -38.244 -18.246 1.00 80.00 241 GLU A C 1
ATOM 1860 O O . GLU A 1 241 ? 8.078 -38.454 -19.418 1.00 80.00 241 GLU A O 1
ATOM 1865 N N . SER A 1 242 ? 6.631 -38.670 -17.729 1.00 79.19 242 SER A N 1
ATOM 1866 C CA . SER A 1 242 ? 5.641 -39.408 -18.516 1.00 79.19 242 SER A CA 1
ATOM 1867 C C . SER A 1 242 ? 4.234 -39.278 -17.947 1.00 79.19 242 SER A C 1
ATOM 1869 O O . SER A 1 242 ? 4.027 -39.207 -16.732 1.00 79.19 242 SER A O 1
ATOM 1871 N N . VAL A 1 243 ? 3.245 -39.284 -18.843 1.00 80.94 243 VAL A N 1
ATOM 1872 C CA . VAL A 1 243 ? 1.830 -39.447 -18.496 1.00 80.94 243 VAL A CA 1
ATOM 1873 C C . VAL A 1 243 ? 1.499 -40.933 -18.593 1.00 80.94 243 VAL A C 1
ATOM 1875 O O . VAL A 1 243 ? 1.680 -41.548 -19.637 1.00 80.94 243 VAL A O 1
ATOM 1878 N N . GLN A 1 244 ? 1.044 -41.523 -17.491 1.00 77.44 244 GLN A N 1
ATOM 1879 C CA . GLN A 1 244 ? 0.843 -42.971 -17.367 1.00 77.44 244 GLN A CA 1
ATOM 1880 C C . GLN A 1 244 ? -0.625 -43.401 -17.472 1.00 77.44 244 GLN A C 1
ATOM 1882 O O . GLN A 1 244 ? -0.908 -44.594 -17.508 1.00 77.44 244 GLN A O 1
ATOM 1887 N N . GLY A 1 245 ? -1.568 -42.455 -17.485 1.00 75.19 245 GLY A N 1
ATOM 1888 C CA . GLY A 1 245 ? -2.994 -42.750 -17.631 1.00 75.19 245 GLY A CA 1
ATOM 1889 C C . GLY A 1 245 ? -3.904 -41.556 -17.336 1.00 75.19 245 GLY A C 1
ATOM 1890 O O . GLY A 1 245 ? -3.482 -40.550 -16.759 1.00 75.19 245 GLY A O 1
ATOM 1891 N N . GLY A 1 246 ? -5.170 -41.663 -17.739 1.00 71.12 246 GLY A N 1
ATOM 1892 C CA . GLY A 1 246 ? -6.241 -40.728 -17.383 1.00 71.12 246 GLY A CA 1
ATOM 1893 C C . GLY A 1 246 ? -7.156 -41.314 -16.309 1.00 71.12 246 GLY A C 1
ATOM 1894 O O . GLY A 1 246 ? -7.340 -42.524 -16.258 1.00 71.12 246 GLY A O 1
ATOM 1895 N N . GLY A 1 247 ? -7.699 -40.462 -15.436 1.00 59.19 247 GLY A N 1
ATOM 1896 C CA . GLY A 1 247 ? -8.825 -40.846 -14.580 1.00 59.19 247 GLY A CA 1
ATOM 1897 C C . GLY A 1 247 ? -10.108 -40.897 -15.409 1.00 59.19 247 GLY A C 1
ATOM 1898 O O . GLY A 1 247 ? -10.112 -40.354 -16.519 1.00 59.19 247 GLY A O 1
ATOM 1899 N N . GLU A 1 248 ? -11.157 -41.526 -14.866 1.00 52.31 248 GLU A N 1
ATOM 1900 C CA . GLU A 1 248 ? -12.485 -41.640 -15.488 1.00 52.31 248 GLU A CA 1
ATOM 1901 C C . GLU A 1 248 ? -12.912 -40.340 -16.190 1.00 52.31 248 GLU A C 1
ATOM 1903 O O . GLU A 1 248 ? -12.660 -39.224 -15.707 1.00 52.31 248 GLU A O 1
ATOM 1908 N N . GLU A 1 249 ? -13.517 -40.500 -17.369 1.00 46.66 249 GLU A N 1
ATOM 1909 C CA . GLU A 1 249 ? -14.003 -39.402 -18.199 1.00 46.66 249 GLU A CA 1
ATOM 1910 C C . GLU A 1 249 ? -14.865 -38.444 -17.366 1.00 46.66 249 GLU A C 1
ATOM 1912 O O . GLU A 1 249 ? -15.951 -38.780 -16.913 1.00 46.66 249 GLU A O 1
ATOM 1917 N N . GLY A 1 250 ? -14.350 -37.234 -17.132 1.00 53.78 250 GLY A N 1
ATOM 1918 C CA . GLY A 1 250 ? -15.081 -36.171 -16.437 1.00 53.78 250 GLY A CA 1
ATOM 1919 C C . GLY A 1 250 ? -14.232 -35.340 -15.481 1.00 53.78 250 GLY A C 1
ATOM 1920 O O . GLY A 1 250 ? -14.413 -34.127 -15.406 1.00 53.78 250 GLY A O 1
ATOM 1921 N N . LEU A 1 251 ? -13.238 -35.930 -14.808 1.00 57.31 251 LEU A N 1
ATOM 1922 C CA . LEU A 1 251 ? -12.515 -35.212 -13.744 1.00 57.31 251 LEU A CA 1
ATOM 1923 C C . LEU A 1 251 ? -11.259 -34.467 -14.205 1.00 57.31 251 LEU A C 1
ATOM 1925 O O . LEU A 1 251 ? -10.672 -33.725 -13.425 1.00 57.31 251 LEU A O 1
ATOM 1929 N N . GLY A 1 252 ? -10.832 -34.607 -15.463 1.00 68.81 252 GLY A N 1
ATOM 1930 C CA . GLY A 1 252 ? -9.767 -33.771 -16.032 1.00 68.81 252 GLY A CA 1
ATOM 1931 C C . GLY A 1 252 ? -8.403 -33.886 -15.335 1.00 68.81 252 GLY A C 1
ATOM 1932 O O . GLY A 1 252 ? -7.608 -32.954 -15.441 1.00 68.81 252 GLY A O 1
ATOM 1933 N N . HIS A 1 253 ? -8.120 -34.996 -14.646 1.00 76.81 253 HIS A N 1
ATOM 1934 C CA . HIS A 1 253 ? -6.812 -35.293 -14.050 1.00 76.81 253 HIS A CA 1
ATOM 1935 C C . HIS A 1 253 ? -6.050 -36.346 -14.873 1.00 76.81 253 HIS A C 1
ATOM 1937 O O . HIS A 1 253 ? -6.631 -37.119 -15.649 1.00 76.81 253 HIS A O 1
ATOM 1943 N N . ARG A 1 254 ? -4.724 -36.343 -14.747 1.00 76.12 254 ARG A N 1
ATOM 1944 C CA . ARG A 1 254 ? -3.789 -37.246 -15.424 1.00 76.12 254 ARG A CA 1
ATOM 1945 C C . ARG A 1 254 ? -2.807 -37.807 -14.412 1.00 76.12 254 ARG A C 1
ATOM 1947 O O . ARG A 1 254 ? -2.304 -37.070 -13.572 1.00 76.12 254 ARG A O 1
ATOM 1954 N N . LYS A 1 255 ? -2.545 -39.107 -14.501 1.00 80.12 255 LYS A N 1
ATOM 1955 C CA . LYS A 1 255 ? -1.558 -39.786 -13.670 1.00 80.12 255 LYS A CA 1
ATOM 1956 C C . LYS A 1 255 ? -0.183 -39.537 -14.273 1.00 80.12 255 LYS A C 1
ATOM 1958 O O . LYS A 1 255 ? 0.044 -39.898 -15.428 1.00 80.12 255 LYS A O 1
ATOM 1963 N N . VAL A 1 256 ? 0.706 -38.901 -13.523 1.00 74.88 256 VAL A N 1
ATOM 1964 C CA . VAL A 1 256 ? 2.005 -38.445 -14.029 1.00 74.88 256 VAL A CA 1
ATOM 1965 C C . VAL A 1 256 ? 3.153 -39.016 -13.213 1.00 74.88 256 VAL A C 1
ATOM 1967 O O . VAL A 1 256 ? 3.016 -39.291 -12.020 1.00 74.88 256 VAL A O 1
ATOM 1970 N N . ARG A 1 257 ? 4.288 -39.185 -13.883 1.00 75.44 257 ARG A N 1
ATOM 1971 C CA . ARG A 1 257 ? 5.592 -39.448 -13.284 1.00 75.44 257 ARG A CA 1
ATOM 1972 C C . ARG A 1 257 ? 6.463 -38.213 -13.480 1.00 75.44 257 ARG A C 1
ATOM 1974 O O . ARG A 1 257 ? 6.498 -37.668 -14.578 1.00 75.44 257 ARG A O 1
ATOM 1981 N N . TRP A 1 258 ? 7.151 -37.785 -12.432 1.00 73.56 258 TRP A N 1
ATOM 1982 C CA . TRP A 1 258 ? 7.983 -36.582 -12.436 1.00 73.56 258 TRP A CA 1
ATOM 1983 C C . TRP A 1 258 ? 9.412 -36.877 -12.887 1.00 73.56 258 TRP A C 1
ATOM 1985 O O . TRP A 1 258 ? 10.004 -37.868 -12.459 1.00 73.56 258 TRP A O 1
ATOM 1995 N N . ALA A 1 259 ? 9.976 -35.997 -13.710 1.00 67.94 259 ALA A N 1
ATOM 1996 C CA . ALA A 1 259 ? 11.364 -36.076 -14.140 1.00 67.94 259 ALA A CA 1
ATOM 1997 C C . ALA A 1 259 ? 12.302 -35.781 -12.965 1.00 67.94 259 ALA A C 1
ATOM 1999 O O . ALA A 1 259 ? 12.073 -34.867 -12.172 1.00 67.94 259 ALA A O 1
ATOM 2000 N N . GLY A 1 260 ? 13.348 -36.598 -12.827 1.00 61.34 260 GLY A N 1
ATOM 2001 C CA . GLY A 1 260 ? 14.329 -36.474 -11.748 1.00 61.34 260 GLY A CA 1
ATOM 2002 C C . GLY A 1 260 ? 13.818 -36.882 -10.363 1.00 61.34 260 GLY A C 1
ATOM 2003 O O . GLY A 1 260 ? 14.581 -36.809 -9.406 1.00 61.34 260 GLY A O 1
ATOM 2004 N N . TYR A 1 261 ? 12.569 -37.337 -10.229 1.00 58.78 261 TYR A N 1
ATOM 2005 C CA . TYR A 1 261 ? 12.042 -37.824 -8.959 1.00 58.78 261 TYR A CA 1
ATOM 2006 C C . TYR A 1 261 ? 12.631 -39.197 -8.619 1.00 58.78 261 TYR A C 1
ATOM 2008 O O . TYR A 1 261 ? 12.358 -40.186 -9.306 1.00 58.78 261 TYR A O 1
ATOM 2016 N N . HIS A 1 262 ? 13.410 -39.275 -7.535 1.00 50.75 262 HIS A N 1
ATOM 2017 C CA . HIS A 1 262 ? 13.912 -40.550 -7.035 1.00 50.75 262 HIS A CA 1
ATOM 2018 C C . HIS A 1 262 ? 12.971 -41.122 -5.957 1.00 50.75 262 HIS A C 1
ATOM 2020 O O . HIS A 1 262 ? 12.702 -40.458 -4.954 1.00 50.75 262 HIS A O 1
ATOM 2026 N N . PRO A 1 263 ? 12.501 -42.375 -6.097 1.00 55.09 263 PRO A N 1
ATOM 2027 C CA . PRO A 1 263 ? 11.585 -43.015 -5.153 1.00 55.09 263 PRO A CA 1
ATOM 2028 C C . PRO A 1 263 ? 11.978 -42.991 -3.673 1.00 55.09 263 PRO A C 1
ATOM 2030 O O . PRO A 1 263 ? 11.104 -43.091 -2.814 1.00 55.09 263 PRO A O 1
ATOM 2033 N N . SER A 1 264 ? 13.275 -42.907 -3.377 1.00 53.12 264 SER A N 1
ATOM 2034 C CA . SER A 1 264 ? 13.806 -42.914 -2.010 1.00 53.12 264 SER A CA 1
ATOM 2035 C C . SER A 1 264 ? 13.651 -41.582 -1.268 1.00 53.12 264 SER A C 1
ATOM 2037 O O . SER A 1 264 ? 13.999 -41.515 -0.093 1.00 53.12 264 SER A O 1
ATOM 2039 N N . TRP A 1 265 ? 13.177 -40.522 -1.931 1.00 52.47 265 TRP A N 1
ATOM 2040 C CA . TRP A 1 265 ? 13.040 -39.188 -1.333 1.00 52.47 265 TRP A CA 1
ATOM 2041 C C . TRP A 1 265 ? 11.818 -39.032 -0.424 1.00 52.47 265 TRP A C 1
ATOM 2043 O O . TRP A 1 265 ? 11.775 -38.102 0.376 1.00 52.47 265 TRP A O 1
ATOM 2053 N N . GLU A 1 266 ? 10.862 -39.959 -0.487 1.00 49.22 266 GLU A N 1
ATOM 2054 C CA . GLU A 1 266 ? 9.705 -39.985 0.408 1.00 49.22 266 GLU A CA 1
ATOM 2055 C C . GLU A 1 266 ? 9.702 -41.264 1.248 1.00 49.22 266 GLU A C 1
ATOM 2057 O O . GLU A 1 266 ? 9.611 -42.378 0.728 1.00 49.22 266 GLU A O 1
ATOM 2062 N N . ALA A 1 267 ? 9.810 -41.086 2.569 1.00 43.59 267 ALA A N 1
ATOM 2063 C CA . ALA A 1 267 ? 9.895 -42.166 3.554 1.00 43.59 267 ALA A CA 1
ATOM 2064 C C . ALA A 1 267 ? 8.544 -42.852 3.854 1.00 43.59 267 ALA A C 1
ATOM 2066 O O . ALA A 1 267 ? 8.507 -43.832 4.593 1.00 43.59 267 ALA A O 1
ATOM 2067 N N . TRP A 1 268 ? 7.433 -42.345 3.313 1.00 44.72 268 TRP A N 1
ATOM 2068 C CA . TRP A 1 268 ? 6.069 -42.820 3.570 1.00 44.72 268 TRP A CA 1
ATOM 2069 C C . TRP A 1 268 ? 5.180 -42.564 2.346 1.00 44.72 268 TRP A C 1
ATOM 2071 O O . TRP A 1 268 ? 5.428 -41.620 1.600 1.00 44.72 268 TRP A O 1
ATOM 2081 N N . ARG A 1 269 ? 4.180 -43.427 2.094 1.00 54.00 269 ARG A N 1
ATOM 2082 C CA . ARG A 1 269 ? 3.366 -43.408 0.860 1.00 54.00 269 ARG A CA 1
ATOM 2083 C C . ARG A 1 269 ? 1.902 -43.747 1.113 1.00 54.00 269 ARG A C 1
ATOM 2085 O O . ARG A 1 269 ? 1.597 -44.527 2.008 1.00 54.00 269 ARG A O 1
ATOM 2092 N N . LEU A 1 270 ? 1.021 -43.175 0.285 1.00 48.84 270 LEU A N 1
ATOM 2093 C CA . LEU A 1 270 ? -0.416 -43.483 0.251 1.00 48.84 270 LEU A CA 1
ATOM 2094 C C . LEU A 1 270 ? -0.718 -44.786 -0.515 1.00 48.84 270 LEU A C 1
ATOM 2096 O O . LEU A 1 270 ? -1.636 -45.505 -0.143 1.00 48.84 270 LEU A O 1
ATOM 2100 N N . GLU A 1 271 ? 0.063 -45.103 -1.557 1.00 55.34 271 GLU A N 1
ATOM 2101 C CA . GLU A 1 271 ? -0.062 -46.319 -2.377 1.00 55.34 271 GLU A CA 1
ATOM 2102 C C . GLU A 1 271 ? 1.325 -46.800 -2.863 1.00 55.34 271 GLU A C 1
ATOM 2104 O O . GLU A 1 271 ? 2.169 -45.984 -3.249 1.00 55.34 271 GLU A O 1
ATOM 2109 N N . GLY A 1 272 ? 1.538 -48.123 -2.907 1.00 63.62 272 GLY A N 1
ATOM 2110 C CA . GLY A 1 272 ? 2.738 -48.778 -3.457 1.00 63.62 272 GLY A CA 1
ATOM 2111 C C . GLY A 1 272 ? 3.882 -49.027 -2.462 1.00 63.62 272 GLY A C 1
ATOM 2112 O O . GLY A 1 272 ? 3.945 -48.426 -1.393 1.00 63.62 272 GLY A O 1
ATOM 2113 N N . GLU A 1 273 ? 4.807 -49.917 -2.839 1.00 64.94 273 GLU A N 1
ATOM 2114 C CA . GLU A 1 273 ? 5.964 -50.295 -2.013 1.00 64.94 273 GLU A CA 1
ATOM 2115 C C . GLU A 1 273 ? 7.030 -49.179 -1.946 1.00 64.94 273 GLU A C 1
ATOM 2117 O O . GLU A 1 273 ? 7.252 -48.469 -2.945 1.00 64.94 273 GLU A O 1
ATOM 2122 N N . PRO A 1 274 ? 7.740 -49.025 -0.811 1.00 54.41 274 PRO A N 1
ATOM 2123 C CA . PRO A 1 274 ? 8.905 -48.151 -0.701 1.00 54.41 274 PRO A CA 1
ATOM 2124 C C . PRO A 1 274 ? 9.935 -48.442 -1.803 1.00 54.41 274 PRO A C 1
ATOM 2126 O O . PRO A 1 274 ? 10.303 -49.587 -2.045 1.00 54.41 274 PRO A O 1
ATOM 2129 N N . GLY A 1 275 ? 10.400 -47.397 -2.493 1.00 55.38 275 GLY A N 1
ATOM 2130 C CA . GLY A 1 275 ? 11.345 -47.531 -3.610 1.00 55.38 275 GLY A CA 1
ATOM 2131 C C . GLY A 1 275 ? 10.713 -47.592 -5.008 1.00 55.38 275 GLY A C 1
ATOM 2132 O O . GLY A 1 275 ? 11.437 -47.541 -5.999 1.00 55.38 275 GLY A O 1
ATOM 2133 N N . THR A 1 276 ? 9.383 -47.591 -5.131 1.00 58.00 276 THR A N 1
ATOM 2134 C CA . THR A 1 276 ? 8.696 -47.482 -6.437 1.00 58.00 276 THR A CA 1
ATOM 2135 C C . THR A 1 276 ? 8.504 -46.016 -6.882 1.00 58.00 276 THR A C 1
ATOM 2137 O O . THR A 1 276 ? 8.407 -45.130 -6.042 1.00 58.00 276 THR A O 1
ATOM 2140 N N 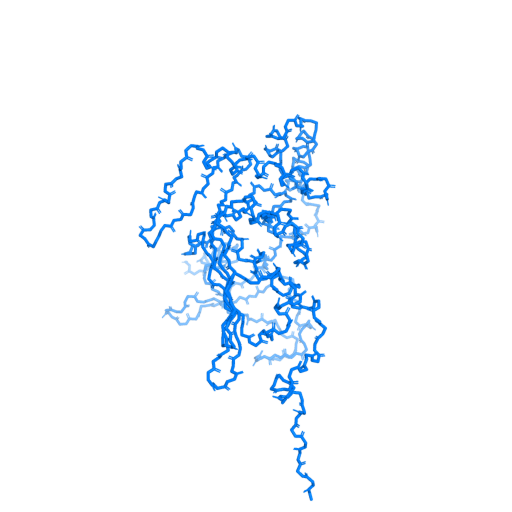. PRO A 1 277 ? 8.448 -45.647 -8.174 1.00 55.19 277 PRO A N 1
ATOM 2141 C CA . PRO A 1 277 ? 8.163 -44.257 -8.577 1.00 55.19 277 PRO A CA 1
ATOM 2142 C C . PRO A 1 277 ? 6.792 -43.767 -8.084 1.00 55.19 277 PRO A C 1
ATOM 2144 O O . PRO A 1 277 ? 5.799 -44.476 -8.248 1.00 55.19 277 PRO A O 1
ATOM 2147 N N . ILE A 1 278 ? 6.723 -42.568 -7.484 1.00 60.06 278 ILE A N 1
ATOM 2148 C CA . ILE A 1 278 ? 5.435 -41.967 -7.094 1.00 60.06 278 ILE A CA 1
ATOM 2149 C C . ILE A 1 278 ? 4.682 -41.543 -8.346 1.00 60.06 278 ILE A C 1
ATOM 2151 O O . ILE A 1 278 ? 5.251 -40.973 -9.278 1.00 60.06 278 ILE A O 1
ATOM 2155 N N . LYS A 1 279 ? 3.380 -41.822 -8.334 1.00 64.50 279 LYS A N 1
ATOM 2156 C CA . LYS A 1 279 ? 2.444 -41.406 -9.367 1.00 64.50 279 LYS A CA 1
ATOM 2157 C C . LYS A 1 279 ? 1.467 -40.420 -8.742 1.00 64.50 279 LYS A C 1
ATOM 2159 O O . LYS A 1 279 ? 0.686 -40.817 -7.882 1.00 64.50 279 LYS A O 1
ATOM 2164 N N . THR A 1 280 ? 1.499 -39.160 -9.160 1.00 70.88 280 THR A N 1
ATOM 2165 C CA . THR A 1 280 ? 0.534 -38.152 -8.691 1.00 70.88 280 THR A CA 1
ATOM 2166 C C . THR A 1 280 ? -0.536 -37.898 -9.745 1.00 70.88 280 THR A C 1
ATOM 2168 O O . THR A 1 280 ? -0.356 -38.190 -10.931 1.00 70.88 280 THR A O 1
ATOM 2171 N N . TRP A 1 281 ? -1.684 -37.387 -9.303 1.00 76.69 281 TRP A N 1
ATOM 2172 C CA . TRP A 1 281 ? -2.779 -36.979 -10.174 1.00 76.69 281 TRP A CA 1
ATOM 2173 C C . TRP A 1 281 ? -2.718 -35.473 -10.405 1.00 76.69 281 TRP A C 1
ATOM 2175 O O . TRP A 1 281 ? -3.065 -34.692 -9.526 1.00 76.69 281 TRP A O 1
ATOM 2185 N N . GLU A 1 282 ? -2.320 -35.068 -11.606 1.00 77.00 282 GLU A N 1
ATOM 2186 C CA . GLU A 1 282 ? -2.195 -33.663 -11.984 1.00 77.00 282 GLU A CA 1
ATOM 2187 C C . GLU A 1 282 ? -3.344 -33.199 -12.869 1.00 77.00 282 GLU A C 1
ATOM 2189 O O . GLU A 1 282 ? -3.862 -33.935 -13.713 1.00 77.00 282 GLU A O 1
ATOM 2194 N N . ARG A 1 283 ? -3.749 -31.937 -12.711 1.00 77.88 283 ARG A N 1
ATOM 2195 C CA . ARG A 1 283 ? -4.808 -31.348 -13.539 1.00 77.88 283 ARG A CA 1
ATOM 2196 C C . ARG A 1 283 ? -4.361 -31.275 -14.998 1.00 77.88 283 ARG A C 1
ATOM 2198 O O . ARG A 1 283 ? -3.268 -30.802 -15.300 1.00 77.88 283 ARG A O 1
ATOM 2205 N N . ARG A 1 284 ? -5.255 -31.598 -15.937 1.00 74.50 284 ARG A N 1
ATOM 2206 C CA . ARG A 1 284 ? -5.009 -31.518 -17.390 1.00 74.50 284 ARG A CA 1
ATOM 2207 C C . ARG A 1 284 ? -4.480 -30.150 -17.816 1.00 74.50 284 ARG A C 1
ATOM 2209 O O . ARG A 1 284 ? -3.659 -30.086 -18.715 1.00 74.50 284 ARG A O 1
ATOM 2216 N N . LYS A 1 285 ? -4.912 -29.056 -17.176 1.00 75.12 285 LYS A N 1
ATOM 2217 C CA . LYS A 1 285 ? -4.411 -27.701 -17.479 1.00 75.12 285 LYS A CA 1
ATOM 2218 C C . LYS A 1 285 ? -2.909 -27.535 -17.205 1.00 75.12 285 LYS A C 1
ATOM 2220 O O . LYS A 1 285 ? -2.280 -26.770 -17.925 1.00 75.12 285 LYS A O 1
ATOM 2225 N N . THR A 1 286 ? -2.371 -28.248 -16.217 1.00 72.06 286 THR A N 1
ATOM 2226 C CA . THR A 1 286 ? -0.944 -28.274 -15.864 1.00 72.06 286 THR A CA 1
ATOM 2227 C C . THR A 1 286 ? -0.172 -29.188 -16.813 1.00 72.06 286 THR A C 1
ATOM 2229 O O . THR A 1 286 ? 0.890 -28.829 -17.305 1.00 72.06 286 THR A O 1
ATOM 2232 N N . VAL A 1 287 ? -0.749 -30.351 -17.130 1.00 72.62 287 VAL A N 1
ATOM 2233 C CA . VAL A 1 287 ? -0.095 -31.392 -17.937 1.00 72.62 287 VAL A CA 1
ATOM 2234 C C . VAL A 1 287 ? -0.118 -31.076 -19.438 1.00 72.62 287 VAL A C 1
ATOM 2236 O O . VAL A 1 287 ? 0.829 -31.396 -20.137 1.00 72.62 287 VAL A O 1
ATOM 2239 N N . LYS A 1 288 ? -1.151 -30.393 -19.954 1.00 75.75 288 LYS A N 1
ATOM 2240 C CA . LYS A 1 288 ? -1.338 -30.162 -21.403 1.00 75.75 288 LYS A CA 1
ATOM 2241 C C . LYS A 1 288 ? -0.206 -29.395 -22.093 1.00 75.75 288 LYS A C 1
ATOM 2243 O O . LYS A 1 288 ? -0.124 -29.431 -23.312 1.00 75.75 288 LYS A O 1
ATOM 2248 N N . MET A 1 289 ? 0.590 -28.650 -21.327 1.00 71.44 289 MET A N 1
ATOM 2249 C CA . MET A 1 289 ? 1.674 -27.817 -21.852 1.00 71.44 289 MET A CA 1
ATOM 2250 C C . MET A 1 289 ? 3.028 -28.547 -21.818 1.00 71.44 289 MET A C 1
ATOM 2252 O O . MET A 1 289 ? 4.043 -27.931 -22.126 1.00 71.44 289 MET A O 1
ATOM 2256 N N . THR A 1 290 ? 3.074 -29.825 -21.413 1.00 75.25 290 THR A N 1
ATOM 2257 C CA . THR A 1 290 ? 4.325 -30.589 -21.300 1.00 75.25 290 THR A CA 1
ATOM 2258 C C . THR A 1 290 ? 4.572 -31.482 -22.513 1.00 75.25 290 THR A C 1
ATOM 2260 O O . THR A 1 290 ? 3.641 -32.007 -23.127 1.00 75.25 290 THR A O 1
ATOM 2263 N N . GLN A 1 291 ? 5.850 -31.712 -22.827 1.00 77.62 291 GLN A N 1
ATOM 2264 C CA . GLN A 1 291 ? 6.265 -32.638 -23.887 1.00 77.62 291 GLN A CA 1
ATOM 2265 C C . GLN A 1 291 ? 5.773 -34.070 -23.620 1.00 77.62 291 GLN A C 1
ATOM 2267 O O . GLN A 1 291 ? 5.349 -34.759 -24.544 1.00 77.62 291 GLN A O 1
ATOM 2272 N N . ALA A 1 292 ? 5.731 -34.488 -22.349 1.00 79.94 292 ALA A N 1
ATOM 2273 C CA . ALA A 1 292 ? 5.196 -35.787 -21.947 1.00 79.94 292 ALA A CA 1
ATOM 2274 C C . ALA A 1 292 ? 3.710 -35.969 -22.297 1.00 79.94 292 ALA A C 1
ATOM 2276 O O . ALA A 1 292 ? 3.291 -37.085 -22.596 1.00 79.94 292 ALA A O 1
ATOM 2277 N N . TYR A 1 293 ? 2.906 -34.900 -22.281 1.00 80.12 293 TYR A N 1
ATOM 2278 C CA . TYR A 1 293 ? 1.512 -34.979 -22.719 1.00 80.12 293 TYR A CA 1
ATOM 2279 C C . TYR A 1 293 ? 1.393 -35.103 -24.235 1.00 80.12 293 TYR A C 1
ATOM 2281 O O . TYR A 1 293 ? 0.599 -35.917 -24.692 1.00 80.12 293 TYR A O 1
ATOM 2289 N N . ALA A 1 294 ? 2.198 -34.353 -24.995 1.00 80.88 294 ALA A N 1
ATOM 2290 C CA . ALA A 1 294 ? 2.228 -34.438 -26.456 1.00 80.88 294 ALA A CA 1
ATOM 2291 C C . ALA A 1 294 ? 2.658 -35.834 -26.940 1.00 80.88 294 ALA A C 1
ATOM 2293 O O . ALA A 1 294 ? 2.024 -36.408 -27.824 1.00 80.88 294 ALA A O 1
ATOM 2294 N N . ALA A 1 295 ? 3.685 -36.413 -26.309 1.00 81.94 295 ALA A N 1
ATOM 2295 C CA . ALA A 1 295 ? 4.126 -37.779 -26.580 1.00 81.94 295 ALA A CA 1
ATOM 2296 C C . ALA A 1 295 ? 3.048 -38.813 -26.215 1.00 81.94 295 ALA A C 1
ATOM 2298 O O . ALA A 1 295 ? 2.819 -39.761 -26.959 1.00 81.94 295 ALA A O 1
ATOM 2299 N N . TRP A 1 296 ? 2.353 -38.614 -25.091 1.00 82.94 296 TRP A N 1
ATOM 2300 C CA . TRP A 1 296 ? 1.264 -39.494 -24.673 1.00 82.94 296 TRP A CA 1
ATOM 2301 C C . TRP A 1 296 ? 0.069 -39.443 -25.630 1.00 82.94 296 TRP A C 1
ATOM 2303 O O . TRP A 1 296 ? -0.457 -40.496 -25.969 1.00 82.94 296 TRP A O 1
ATOM 2313 N N . THR A 1 297 ? -0.344 -38.258 -26.098 1.00 81.69 297 THR A N 1
ATOM 2314 C CA . THR A 1 297 ? -1.431 -38.132 -27.086 1.00 81.69 297 THR A CA 1
ATOM 2315 C C . THR A 1 297 ? -1.058 -38.744 -28.430 1.00 81.69 297 THR A C 1
ATOM 2317 O O . THR A 1 297 ? -1.872 -39.463 -28.990 1.00 81.69 297 THR A O 1
ATOM 2320 N N . ALA A 1 298 ? 0.174 -38.531 -28.904 1.00 80.50 298 ALA A N 1
ATOM 2321 C CA . ALA A 1 298 ? 0.652 -39.118 -30.157 1.00 80.50 298 ALA A CA 1
ATOM 2322 C C . ALA A 1 298 ? 0.743 -40.654 -30.104 1.00 80.50 298 ALA A C 1
ATOM 2324 O O . ALA A 1 298 ? 0.658 -41.304 -31.133 1.00 80.50 298 ALA A O 1
ATOM 2325 N N . ALA A 1 299 ? 0.911 -41.239 -28.913 1.00 78.44 299 ALA A N 1
ATOM 2326 C CA . ALA A 1 299 ? 0.891 -42.688 -28.714 1.00 78.44 299 ALA A CA 1
ATOM 2327 C C . ALA A 1 299 ? -0.529 -43.278 -28.571 1.00 78.44 299 ALA A C 1
ATOM 2329 O O . ALA A 1 299 ? -0.663 -44.495 -28.443 1.00 78.44 299 ALA A O 1
ATOM 2330 N N . GLN A 1 300 ? -1.570 -42.439 -28.504 1.00 74.25 300 GLN A N 1
ATOM 2331 C CA . GLN A 1 300 ? -2.976 -42.865 -28.440 1.00 74.25 300 GLN A CA 1
ATOM 2332 C C . GLN A 1 300 ? -3.703 -42.745 -29.792 1.00 74.25 300 GLN A C 1
ATOM 2334 O O . GLN A 1 300 ? -4.825 -43.240 -29.898 1.00 74.25 300 GLN A O 1
ATOM 2339 N N . GLU A 1 301 ? -3.089 -42.076 -30.772 1.00 59.22 301 GLU A N 1
ATOM 2340 C CA . GLU A 1 301 ? -3.504 -42.036 -32.184 1.00 59.22 301 GLU A CA 1
ATOM 2341 C C . GLU A 1 301 ? -2.915 -43.227 -32.952 1.00 59.22 301 GLU A C 1
ATOM 2343 O O . GLU A 1 301 ? -3.646 -43.779 -33.805 1.00 59.22 301 GLU A O 1
#

Foldseek 3Di:
DDPPPDPPVVCQLVVVHDPDPLLVVLLVVLQQLLVLLDDDDDPPQFQKDKDKDWPDRPVSCPVNADAFPDDDPFKGKHFFAALVSQQVRSQVRNVSPVALWHRQKGFDDDPVHPATFKIKGWGHTWMWMWGQDPVRIIMIIIITGIWMAGLQRDIHAGADPVRHGDDDDPVSSVVVSVVVLVTLVVSVVVVHRHALSSCVSNVNNVSSVVNVVVVVVVVVVVVDDDDVPDDDPDPDLFAFPAFDDDDPPPPQWTWTFTPPDFQQPDPDDPDDDRRDTDTDIHGNVSVVPHPNVVVVVVVVD

pLDDT: mean 79.77, std 17.63, range [33.56, 97.69]

Sequence (301 aa):
MAPAAKPICRRSPSLGFVVTPIKKWAKAIARAIATSLRTREGEFIYQSAAIRMPEVPREAVLQNLPAPKSSTPSELSWEWESLCEVSHFLSELLPLSGMATAGATRAIQRPSEPVIRVLATMMGGLEMKHVVSTNGSECLTINFLYILMGEMGDLYPPKDPMRREIGLSNSEVAELRQVVLADALMLGERGAQLSPGWWRQLGDETSAQIAEAHLTNLEMMRQTPLADGETRRTRNTYEIESVQGGGEEGLGHRKVRWAGYHPSWEAWRLEGEPGTPIKTWERRKTVKMTQAYAAWTAAQE

Radius of gyration: 26.06 Å; chains: 1; bounding box: 48×68×72 Å

Organism: Prymnesium parvum (NCBI:txid97485)